Protein AF-A0A352WWE9-F1 (afdb_monomer)

Mean predicted aligned error: 3.77 Å

Nearest PDB structures (foldseek):
  3g9d-assembly2_B  TM=6.886E-01  e=5.574E-02  Azospirillum brasilense
  2woc-assembly3_C  TM=6.812E-01  e=3.570E-01  Rhodospirillum rubrum
  2woe-assembly3_C  TM=6.130E-01  e=4.103E-01  Rhodospirillum rubrum

Solvent-accessible surface area (backbone atoms only — not comparable to full-atom values): 10742 Å² total; per-residue (Å²): 136,88,77,85,70,87,81,88,81,81,84,71,97,54,62,92,92,56,79,76,92,57,64,49,63,55,54,29,53,53,50,51,49,50,43,72,74,60,32,87,88,67,65,44,28,61,57,47,42,52,47,47,68,72,72,50,83,76,61,57,72,27,50,26,45,10,47,54,30,44,75,74,67,35,54,54,42,49,5,5,41,60,96,21,84,79,34,9,57,29,56,82,35,36,58,40,18,65,54,42,12,71,78,29,65,56,37,43,86,55,22,38,52,52,28,41,28,52,16,12,26,31,11,18,86,30,52,10,18,45,40,9,23,27,48,16,20,30,54,6,33,49,70,75,49,84,55,64,69,60,31,52,58,55,12,48,71,74,37,64,77,83,39,69,60,43,48,47,52,52,52,50,51,53,34,54,78,70,68,53,57,67,71,58,50,50,50,52,48,52,61,76,43,50,90,76,56,87,116

Structure (mmCIF, N/CA/C/O backbone):
data_AF-A0A352WWE9-F1
#
_entry.id   AF-A0A352WWE9-F1
#
loop_
_atom_site.group_PDB
_atom_site.id
_atom_site.type_symbol
_atom_site.label_atom_id
_atom_site.label_alt_id
_atom_site.label_comp_id
_atom_site.label_asym_id
_atom_site.label_entity_id
_atom_site.label_seq_id
_atom_site.pdbx_PDB_ins_code
_atom_site.Cartn_x
_atom_site.Cartn_y
_atom_site.Cartn_z
_atom_site.occupancy
_atom_site.B_iso_or_equiv
_atom_site.auth_seq_id
_atom_site.auth_comp_id
_atom_site.auth_asym_id
_atom_site.auth_atom_id
_atom_site.pdbx_PDB_model_num
ATOM 1 N N . GLU A 1 1 ? 15.989 17.277 1.626 1.00 39.59 1 GLU A N 1
ATOM 2 C CA . GLU A 1 1 ? 14.825 16.589 1.030 1.00 39.59 1 GLU A CA 1
ATOM 3 C C . GLU A 1 1 ? 14.316 17.359 -0.177 1.00 39.59 1 GLU A C 1
ATOM 5 O O . GLU A 1 1 ? 14.530 18.565 -0.239 1.00 39.59 1 GLU A O 1
ATOM 10 N N . GLY A 1 2 ? 13.704 16.675 -1.147 1.00 61.41 2 GLY A N 1
ATOM 11 C CA . GLY A 1 2 ? 13.072 17.315 -2.310 1.00 61.41 2 GLY A CA 1
ATOM 12 C C . GLY A 1 2 ? 13.937 17.470 -3.568 1.00 61.41 2 GLY A C 1
ATOM 13 O O . GLY A 1 2 ? 13.495 18.106 -4.524 1.00 61.41 2 GLY A O 1
ATOM 14 N N . GLN A 1 3 ? 15.147 16.897 -3.613 1.00 69.25 3 GLN A N 1
ATOM 15 C CA . GLN A 1 3 ? 15.890 16.781 -4.875 1.00 69.25 3 GLN A CA 1
ATOM 16 C C . GLN A 1 3 ? 15.212 15.737 -5.768 1.00 69.25 3 GLN A C 1
ATOM 18 O O . GLN A 1 3 ? 14.950 14.621 -5.328 1.00 69.25 3 GLN A O 1
ATOM 23 N N . ARG A 1 4 ? 14.930 16.105 -7.022 1.00 72.75 4 ARG A N 1
ATOM 24 C CA . ARG A 1 4 ? 14.293 15.219 -8.019 1.00 72.75 4 ARG A CA 1
ATOM 25 C C . ARG A 1 4 ? 15.306 14.425 -8.844 1.00 72.75 4 ARG A C 1
ATOM 27 O O . ARG A 1 4 ? 14.920 13.602 -9.679 1.00 72.75 4 ARG A O 1
ATOM 34 N N . ASP A 1 5 ? 16.588 14.692 -8.612 1.00 82.06 5 ASP A N 1
ATOM 35 C CA . ASP A 1 5 ? 17.690 14.038 -9.294 1.00 82.06 5 ASP A CA 1
ATOM 36 C C . ASP A 1 5 ? 17.701 12.542 -8.986 1.00 82.06 5 ASP A C 1
ATOM 38 O O . ASP A 1 5 ? 17.401 12.095 -7.876 1.00 82.06 5 ASP A O 1
ATOM 42 N N . MET A 1 6 ? 18.046 11.751 -9.998 1.00 84.50 6 MET A N 1
ATOM 43 C CA . MET A 1 6 ? 18.215 10.316 -9.831 1.00 84.50 6 MET A CA 1
ATOM 44 C C . MET A 1 6 ? 19.430 10.059 -8.944 1.00 84.50 6 MET A C 1
ATOM 46 O O . MET A 1 6 ? 20.569 10.318 -9.334 1.00 84.50 6 MET A O 1
ATOM 50 N N . GLN A 1 7 ? 19.182 9.519 -7.758 1.00 85.06 7 GLN A N 1
ATOM 51 C CA . GLN A 1 7 ? 20.243 9.071 -6.872 1.00 85.06 7 GLN A CA 1
ATOM 52 C C . GLN A 1 7 ? 20.754 7.703 -7.340 1.00 85.06 7 GLN A C 1
ATOM 54 O O . GLN A 1 7 ? 19.974 6.833 -7.721 1.00 85.06 7 GLN A O 1
ATOM 59 N N . ASN A 1 8 ? 22.074 7.518 -7.321 1.00 85.19 8 ASN A N 1
ATOM 60 C CA . ASN A 1 8 ? 22.726 6.242 -7.612 1.00 85.19 8 ASN A CA 1
ATOM 61 C C . ASN A 1 8 ? 23.511 5.806 -6.372 1.00 85.19 8 ASN A C 1
ATOM 63 O O . ASN A 1 8 ? 24.709 6.068 -6.262 1.00 85.19 8 ASN A O 1
ATOM 67 N N . ILE A 1 9 ? 22.795 5.235 -5.406 1.00 83.62 9 ILE A N 1
ATOM 68 C CA . ILE A 1 9 ? 23.341 4.811 -4.115 1.00 83.62 9 ILE A CA 1
ATOM 69 C C . ILE A 1 9 ? 23.661 3.317 -4.194 1.00 83.62 9 ILE A C 1
ATOM 71 O O . ILE A 1 9 ? 22.828 2.521 -4.621 1.00 83.62 9 ILE A O 1
ATOM 75 N N . SER A 1 10 ? 24.865 2.934 -3.771 1.00 84.75 10 SER A N 1
ATOM 76 C CA . SER A 1 10 ? 25.296 1.537 -3.694 1.00 84.75 10 SER A CA 1
ATOM 77 C C . SER A 1 10 ? 25.632 1.156 -2.255 1.00 84.75 10 SER A C 1
ATOM 79 O O . SER A 1 10 ? 26.544 1.738 -1.666 1.00 84.75 10 SER A O 1
ATOM 81 N N . GLY A 1 11 ? 24.949 0.141 -1.724 1.00 83.06 11 GLY A N 1
ATOM 82 C CA . GLY A 1 11 ? 25.137 -0.334 -0.352 1.00 83.06 11 GLY A CA 1
ATOM 83 C C . GLY A 1 11 ? 24.331 0.452 0.684 1.00 83.06 11 GLY A C 1
ATOM 84 O O . GLY A 1 11 ? 23.525 1.315 0.343 1.00 83.06 11 GLY A O 1
ATOM 85 N N . PHE A 1 12 ? 24.542 0.122 1.956 1.00 82.81 12 PHE A N 1
ATOM 86 C CA . PHE A 1 12 ? 23.907 0.798 3.085 1.00 82.81 12 PHE A CA 1
ATOM 87 C C . PHE A 1 12 ? 24.839 1.860 3.663 1.00 82.81 12 PHE A C 1
ATOM 89 O O . PHE A 1 12 ? 26.055 1.679 3.703 1.00 82.81 12 PHE A O 1
ATOM 96 N N . VAL A 1 13 ? 24.253 2.962 4.131 1.00 83.69 13 VAL A N 1
ATOM 97 C CA . VAL A 1 13 ? 24.986 4.022 4.844 1.00 83.69 13 VAL A CA 1
ATOM 98 C C . VAL A 1 13 ? 25.356 3.569 6.265 1.00 83.69 13 VAL A C 1
ATOM 100 O O . VAL A 1 13 ? 26.294 4.096 6.858 1.00 83.69 13 VAL A O 1
ATOM 103 N N . THR A 1 14 ? 24.646 2.576 6.808 1.00 85.75 14 THR A N 1
ATOM 104 C CA . THR A 1 14 ? 24.907 1.987 8.123 1.00 85.75 14 THR A CA 1
ATOM 105 C C . THR A 1 14 ? 25.749 0.719 8.048 1.00 85.75 14 THR A C 1
ATOM 107 O O . THR A 1 14 ? 25.807 0.021 7.033 1.00 85.75 14 THR A O 1
ATOM 110 N N . GLU A 1 15 ? 26.407 0.406 9.164 1.00 88.12 15 GLU A N 1
ATOM 111 C CA . GLU A 1 15 ? 27.129 -0.851 9.329 1.00 88.12 15 GLU A CA 1
ATOM 112 C C . GLU A 1 15 ? 26.183 -2.059 9.264 1.00 88.12 15 GLU A C 1
ATOM 114 O O . GLU A 1 15 ? 25.003 -1.995 9.617 1.00 88.12 15 GLU A O 1
ATOM 119 N N . LYS A 1 16 ? 26.711 -3.209 8.837 1.00 87.44 16 LYS A N 1
ATOM 120 C CA . LYS A 1 16 ? 25.939 -4.452 8.765 1.00 87.44 16 LYS A CA 1
ATOM 121 C C . LYS A 1 16 ? 25.385 -4.819 10.147 1.00 87.44 16 LYS A C 1
ATOM 123 O O . LYS A 1 16 ? 26.145 -4.990 11.092 1.00 87.44 16 LYS A O 1
ATOM 128 N N . GLY A 1 17 ? 24.071 -5.023 10.227 1.00 85.62 17 GLY A N 1
ATOM 129 C CA . GLY A 1 17 ? 23.373 -5.357 11.473 1.00 85.62 17 GLY A CA 1
ATOM 130 C C . GLY A 1 17 ? 22.885 -4.140 12.263 1.00 85.62 17 GLY A C 1
ATOM 131 O O . GLY A 1 17 ? 22.171 -4.320 13.244 1.00 85.62 17 GLY A O 1
ATOM 132 N N . MET A 1 18 ? 23.210 -2.921 11.821 1.00 87.62 18 MET A N 1
ATOM 133 C CA . MET A 1 18 ? 22.670 -1.685 12.381 1.00 87.62 18 MET A CA 1
ATOM 134 C C . MET A 1 18 ? 21.469 -1.223 11.552 1.00 87.62 18 MET A C 1
ATOM 136 O O . MET A 1 18 ? 21.633 -0.677 10.457 1.00 87.62 18 MET A O 1
ATOM 140 N N . SER A 1 19 ? 20.264 -1.434 12.084 1.00 80.75 19 SER A N 1
ATOM 141 C CA . SER A 1 19 ? 19.042 -0.848 11.529 1.00 80.75 19 SER A CA 1
ATOM 142 C C . SER A 1 19 ? 18.817 0.536 12.122 1.00 80.75 19 SER A C 1
ATOM 144 O O . SER A 1 19 ? 18.928 0.718 13.336 1.00 80.75 19 SER A O 1
ATOM 146 N N . LEU A 1 20 ? 18.480 1.504 11.274 1.00 85.06 20 LEU A N 1
ATOM 147 C CA . LEU A 1 20 ? 17.929 2.767 11.753 1.00 85.06 20 LEU A CA 1
ATOM 148 C C . LEU A 1 20 ? 16.455 2.558 12.125 1.00 85.06 20 LEU A C 1
ATOM 150 O O . LEU A 1 20 ? 15.782 1.765 11.458 1.00 85.06 20 LEU A O 1
ATOM 154 N N . PRO A 1 21 ? 15.951 3.254 13.158 1.00 83.81 21 PRO A N 1
ATOM 15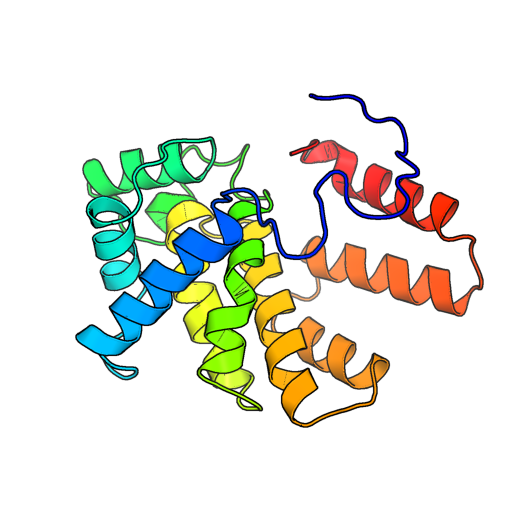5 C CA . PRO A 1 21 ? 14.518 3.331 13.405 1.00 83.81 21 PRO A CA 1
ATOM 156 C C . PRO A 1 21 ?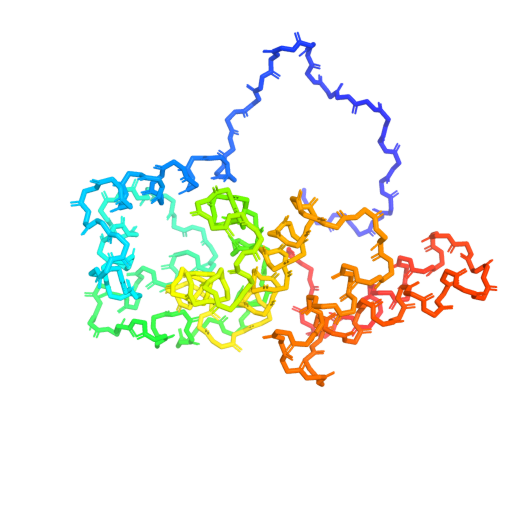 13.806 3.905 12.176 1.00 83.81 21 PRO A C 1
ATOM 158 O O . PRO A 1 21 ? 14.279 4.884 11.595 1.00 83.81 21 PRO A O 1
ATOM 161 N N . ASN A 1 22 ? 12.696 3.290 11.792 1.00 88.12 22 ASN A N 1
ATOM 162 C CA . ASN A 1 22 ? 11.809 3.734 10.722 1.00 88.12 22 ASN A CA 1
ATOM 163 C C . ASN A 1 22 ? 10.375 3.348 11.085 1.00 88.12 22 ASN A C 1
ATOM 165 O O . ASN A 1 22 ? 10.162 2.420 11.866 1.00 88.12 22 ASN A O 1
ATOM 169 N N . ASP A 1 23 ? 9.413 4.077 10.538 1.00 90.81 23 ASP A N 1
ATOM 170 C CA . ASP A 1 23 ? 8.003 3.786 10.735 1.00 90.81 23 ASP A CA 1
ATOM 171 C C . ASP A 1 23 ? 7.563 2.521 9.988 1.00 90.81 23 ASP A C 1
ATOM 173 O O . ASP A 1 23 ? 6.705 1.814 10.506 1.00 90.81 23 ASP A O 1
ATOM 177 N N . ASP A 1 24 ? 8.185 2.168 8.860 1.00 91.50 24 ASP A N 1
ATOM 178 C CA . ASP A 1 24 ? 7.827 1.004 8.039 1.00 91.50 24 ASP A CA 1
ATOM 179 C C . ASP A 1 24 ? 7.682 -0.277 8.885 1.00 91.50 24 ASP A C 1
ATOM 181 O O . ASP A 1 24 ? 6.639 -0.933 8.859 1.00 91.50 24 ASP A O 1
ATOM 185 N N . LEU A 1 25 ? 8.688 -0.608 9.708 1.00 91.69 25 LEU A N 1
ATOM 186 C CA . LEU A 1 25 ? 8.629 -1.778 10.591 1.00 91.69 25 LEU A CA 1
ATOM 187 C C . LEU A 1 25 ? 7.739 -1.546 11.822 1.00 91.69 25 LEU A C 1
ATOM 189 O O . LEU A 1 25 ? 6.994 -2.445 12.218 1.00 91.69 25 LEU A O 1
ATOM 193 N N . ASP A 1 26 ? 7.811 -0.367 12.443 1.00 93.94 26 ASP A N 1
ATOM 194 C CA . ASP A 1 26 ? 7.082 -0.077 13.684 1.00 93.94 26 ASP A CA 1
ATOM 195 C C . ASP A 1 26 ? 5.559 -0.155 13.476 1.00 93.94 26 ASP A C 1
ATOM 197 O O . ASP A 1 26 ? 4.843 -0.727 14.303 1.00 93.94 26 ASP A O 1
ATOM 201 N N . LEU A 1 27 ? 5.059 0.358 12.348 1.00 96.19 27 LEU A N 1
ATOM 202 C CA . LEU A 1 27 ? 3.642 0.305 11.985 1.00 96.19 27 LEU A CA 1
ATOM 203 C C . LEU A 1 27 ? 3.172 -1.141 11.767 1.00 96.19 27 LEU A C 1
ATOM 205 O O . LEU A 1 27 ? 2.117 -1.533 12.268 1.00 96.19 27 LEU A O 1
ATOM 209 N N . GLN A 1 28 ? 3.985 -1.972 11.112 1.00 97.06 28 GLN A N 1
ATOM 210 C CA . GLN A 1 28 ? 3.675 -3.391 10.918 1.00 97.06 28 GLN A CA 1
ATOM 211 C C . GLN A 1 28 ? 3.605 -4.171 12.237 1.00 97.06 28 GLN A C 1
ATOM 213 O O . GLN A 1 28 ? 2.782 -5.078 12.383 1.00 97.06 28 GLN A O 1
ATOM 218 N N . LEU A 1 29 ? 4.419 -3.812 13.234 1.00 96.75 29 LEU A N 1
ATOM 219 C CA . LEU A 1 29 ? 4.346 -4.427 14.562 1.00 96.75 29 LEU A CA 1
ATOM 220 C C . LEU A 1 29 ? 3.041 -4.077 15.293 1.00 96.75 29 LEU A C 1
ATOM 222 O O . LEU A 1 29 ? 2.508 -4.922 16.015 1.00 96.75 29 LEU A O 1
ATOM 226 N N . VAL A 1 30 ? 2.482 -2.881 15.076 1.00 97.81 30 VAL A N 1
ATOM 227 C CA . VAL A 1 30 ? 1.147 -2.521 15.590 1.00 97.81 30 VAL A CA 1
ATOM 228 C C . VAL A 1 30 ? 0.064 -3.397 14.952 1.00 97.81 30 VAL A C 1
ATOM 230 O O . VAL A 1 30 ? -0.855 -3.835 15.643 1.00 97.81 30 VAL A O 1
ATOM 233 N N . TRP A 1 31 ? 0.185 -3.720 13.666 1.00 98.12 31 TRP A N 1
ATOM 234 C CA . TRP A 1 31 ? -0.738 -4.617 12.957 1.00 98.12 31 TRP A CA 1
ATOM 235 C C . TRP A 1 31 ? -0.643 -6.065 13.394 1.00 98.12 31 TRP A C 1
ATOM 237 O O . TRP A 1 31 ? -1.675 -6.710 13.602 1.00 98.12 31 TRP A O 1
ATOM 247 N N . LEU A 1 32 ? 0.574 -6.555 13.627 1.00 98.06 32 LEU A N 1
ATOM 248 C CA . LEU A 1 32 ? 0.770 -7.847 14.269 1.00 98.06 32 LEU A CA 1
ATOM 249 C C . LEU A 1 32 ? 0.094 -7.866 15.645 1.00 98.06 32 LEU A C 1
ATOM 251 O O . LEU A 1 32 ? -0.678 -8.779 15.932 1.00 98.06 32 LEU A O 1
ATOM 255 N N . HIS A 1 33 ? 0.310 -6.825 16.453 1.00 98.38 33 HIS A N 1
ATOM 256 C CA . HIS A 1 33 ? -0.312 -6.709 17.768 1.00 98.38 33 HIS A CA 1
ATOM 257 C C . HIS A 1 33 ? -1.847 -6.708 17.682 1.00 98.38 33 HIS A C 1
ATOM 259 O O . HIS A 1 33 ? -2.497 -7.466 18.402 1.00 98.38 33 HIS A O 1
ATOM 265 N N . ALA A 1 34 ? -2.435 -5.934 16.766 1.00 98.19 34 ALA A N 1
ATOM 266 C CA . ALA A 1 34 ? -3.881 -5.912 16.543 1.00 98.19 34 ALA A CA 1
ATOM 267 C C . ALA A 1 34 ? -4.423 -7.298 16.162 1.00 98.19 34 ALA A C 1
ATOM 269 O O . ALA A 1 34 ? -5.447 -7.736 16.689 1.00 98.19 34 ALA A O 1
ATOM 270 N N . MET A 1 35 ? -3.726 -8.018 15.277 1.00 97.88 35 MET A N 1
ATOM 271 C CA . MET A 1 35 ? -4.106 -9.375 14.882 1.00 97.88 35 MET A CA 1
ATOM 272 C C . MET A 1 35 ? -4.046 -10.357 16.060 1.00 97.88 35 MET A C 1
ATOM 274 O O . MET A 1 35 ? -4.947 -11.182 16.207 1.00 97.88 35 MET A O 1
ATOM 278 N N . GLU A 1 36 ? -3.025 -10.265 16.916 1.00 98.06 36 GLU A N 1
ATOM 279 C CA . GLU A 1 36 ? -2.887 -11.117 18.104 1.00 98.06 36 GLU A CA 1
ATOM 280 C C . GLU A 1 36 ? -3.987 -10.874 19.146 1.00 98.06 36 GLU A C 1
ATOM 282 O O . GLU A 1 36 ? -4.437 -11.825 19.787 1.00 98.06 36 GLU A O 1
ATOM 287 N N . GLN A 1 37 ? -4.428 -9.623 19.321 1.00 98.31 37 GLN A N 1
ATOM 288 C CA . GLN A 1 37 ? -5.456 -9.273 20.306 1.00 98.31 37 GLN A CA 1
ATOM 289 C C . GLN A 1 37 ? -6.881 -9.547 19.809 1.00 98.31 37 GLN A C 1
ATOM 291 O O . GLN A 1 37 ? -7.694 -10.130 20.529 1.00 98.31 37 GLN A O 1
ATOM 296 N N . GLU A 1 38 ? -7.198 -9.142 18.579 1.00 98.00 38 GLU A N 1
ATOM 297 C CA . GLU A 1 38 ? -8.572 -9.182 18.058 1.00 98.00 38 GLU A CA 1
ATOM 298 C C . GLU A 1 38 ? -8.888 -10.484 17.317 1.00 98.00 38 GLU A C 1
ATOM 300 O O . GLU A 1 38 ? -10.039 -10.942 17.276 1.00 98.00 38 GLU A O 1
ATOM 305 N N . GLY A 1 39 ? -7.857 -11.106 16.745 1.00 97.38 39 GLY A N 1
ATOM 306 C CA . GLY A 1 39 ? -7.970 -12.272 15.888 1.00 97.38 39 GLY A CA 1
ATOM 307 C C . GLY A 1 39 ? -8.510 -11.960 14.483 1.00 97.38 39 GLY A C 1
ATOM 308 O O . GLY A 1 39 ? -9.137 -10.925 14.227 1.00 97.38 39 GLY A O 1
ATOM 309 N N . PRO A 1 40 ? -8.341 -12.904 13.542 1.00 95.06 40 PRO A N 1
ATOM 310 C CA . PRO A 1 40 ? -8.580 -12.663 12.117 1.00 95.06 40 PRO A CA 1
ATOM 311 C C . PRO A 1 40 ? -10.051 -12.428 11.752 1.00 95.06 40 PRO A C 1
ATOM 313 O O . PRO A 1 40 ? -10.333 -11.805 10.731 1.00 95.06 40 PRO A O 1
ATOM 316 N N . TYR A 1 41 ? -10.991 -12.925 12.564 1.00 94.50 41 TYR A N 1
ATOM 317 C CA . TYR A 1 41 ? -12.429 -12.878 12.270 1.00 94.50 41 TYR A CA 1
ATOM 318 C C . TYR A 1 41 ? -13.115 -11.577 12.687 1.00 94.50 41 TYR A C 1
ATOM 320 O O . TYR A 1 41 ? -14.182 -11.267 12.160 1.00 94.50 41 TYR A O 1
ATOM 328 N N . LYS A 1 42 ? -12.547 -10.846 13.653 1.00 96.12 42 LYS A N 1
ATOM 329 C CA . LYS A 1 42 ? -13.111 -9.574 14.132 1.00 96.12 42 LYS A CA 1
ATOM 330 C C . LYS A 1 42 ? -12.512 -8.363 13.432 1.00 96.12 42 LYS A C 1
ATOM 332 O O . LYS A 1 42 ? -13.134 -7.305 13.447 1.00 96.12 42 LYS A O 1
ATOM 337 N N . MET A 1 43 ? -11.327 -8.527 12.845 1.00 97.62 43 MET A N 1
ATOM 338 C CA . MET A 1 43 ? -10.564 -7.451 12.230 1.00 97.62 43 MET A CA 1
ATOM 339 C C . MET A 1 43 ? -11.408 -6.630 11.246 1.00 97.62 43 MET A C 1
ATOM 341 O O . MET A 1 43 ? -12.153 -7.173 10.428 1.00 97.62 43 MET A O 1
ATOM 345 N N . SER A 1 44 ? -11.290 -5.309 11.340 1.00 98.50 44 SER A N 1
ATOM 346 C CA . SER A 1 44 ? -11.987 -4.352 10.481 1.00 98.50 44 SER A CA 1
ATOM 347 C C . SER A 1 44 ? -11.223 -3.032 10.432 1.00 98.50 44 SER A C 1
ATOM 349 O O . SER A 1 44 ? -10.436 -2.746 11.334 1.00 98.50 44 SER A O 1
ATOM 351 N N . SER A 1 45 ? -11.507 -2.188 9.438 1.00 98.62 45 SER A N 1
ATOM 352 C CA . SER A 1 45 ? -10.914 -0.847 9.353 1.00 98.62 45 SER A CA 1
ATOM 353 C C . SER A 1 45 ? -11.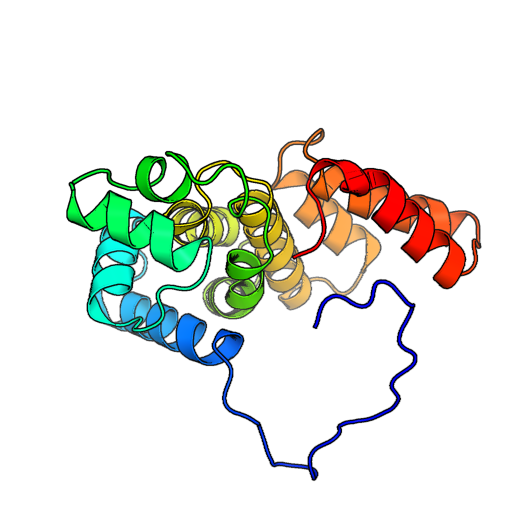188 0.000 10.595 1.00 98.62 45 SER A C 1
ATOM 355 O O . SER A 1 45 ? -10.339 0.781 10.999 1.00 98.62 45 SER A O 1
ATOM 357 N N . ASN A 1 46 ? -12.352 -0.162 11.237 1.00 98.44 46 ASN A N 1
ATOM 358 C CA . ASN A 1 46 ? -12.682 0.578 12.458 1.00 98.44 46 ASN A CA 1
ATOM 359 C C . ASN A 1 46 ? -11.759 0.189 13.615 1.00 98.44 46 ASN A C 1
ATOM 361 O O . ASN A 1 46 ? -11.228 1.068 14.284 1.00 98.44 46 ASN A O 1
ATOM 365 N N . ILE A 1 47 ? -11.522 -1.114 13.797 1.00 98.56 47 ILE A N 1
ATOM 366 C CA . ILE A 1 47 ? -10.560 -1.616 14.784 1.00 98.56 47 ILE A CA 1
ATOM 367 C C . ILE A 1 47 ? -9.167 -1.079 14.460 1.00 98.56 47 ILE A C 1
ATOM 369 O O . ILE A 1 47 ? -8.526 -0.489 15.321 1.00 98.56 47 ILE A O 1
ATOM 373 N N . LEU A 1 48 ? -8.710 -1.206 13.212 1.00 98.50 48 LEU A N 1
ATOM 374 C CA . LEU A 1 48 ? -7.396 -0.691 12.823 1.00 98.50 48 LEU A CA 1
ATOM 375 C C . LEU A 1 48 ? -7.293 0.830 13.022 1.00 98.50 48 LEU A C 1
ATOM 377 O O . LEU A 1 48 ? -6.253 1.304 13.460 1.00 98.50 48 LEU A O 1
ATOM 381 N N . GLY A 1 49 ? -8.377 1.587 12.830 1.00 98.31 49 GLY A N 1
ATOM 382 C CA . GLY A 1 49 ? -8.460 3.013 13.158 1.00 98.31 49 GLY A CA 1
ATOM 383 C C . GLY A 1 49 ? -8.337 3.320 14.657 1.00 98.31 49 GLY A C 1
ATOM 384 O O . GLY A 1 49 ? -7.692 4.302 15.034 1.00 98.31 49 GLY A O 1
ATOM 385 N N . GLU A 1 50 ? -8.892 2.478 15.531 1.00 98.19 50 GLU A N 1
ATOM 386 C CA . GLU A 1 50 ? -8.705 2.592 16.985 1.00 98.19 50 GLU A CA 1
ATOM 387 C C . GLU A 1 50 ? -7.247 2.332 17.379 1.00 98.19 50 GLU A C 1
ATOM 389 O O . GLU A 1 50 ? -6.653 3.124 18.121 1.00 98.19 50 GLU A O 1
ATOM 394 N N . TYR A 1 51 ? -6.636 1.277 16.829 1.00 98.25 51 TYR A N 1
ATOM 395 C CA . TYR A 1 51 ? -5.209 1.004 17.013 1.00 98.25 51 TYR A CA 1
ATOM 396 C C . TYR A 1 51 ? -4.352 2.147 16.455 1.00 98.25 51 TYR A C 1
ATOM 398 O O . TYR A 1 51 ? -3.382 2.557 17.096 1.00 98.25 51 TYR A O 1
ATOM 406 N N . TRP A 1 52 ? -4.758 2.740 15.331 1.00 97.56 52 TRP A N 1
ATOM 407 C CA . TRP A 1 52 ? -4.064 3.860 14.704 1.00 97.56 52 TRP A CA 1
ATOM 408 C C . TRP A 1 52 ? -4.001 5.099 15.600 1.00 97.56 52 TRP A C 1
ATOM 410 O O . TRP A 1 52 ? -2.964 5.755 15.703 1.00 97.56 52 TRP A O 1
ATOM 420 N N . ILE A 1 53 ? -5.087 5.426 16.306 1.00 97.25 53 ILE A N 1
ATOM 421 C CA . ILE A 1 53 ? -5.074 6.532 17.277 1.00 97.25 53 ILE A CA 1
ATOM 422 C C . ILE A 1 53 ? -4.305 6.163 18.553 1.00 97.25 53 ILE A C 1
ATOM 424 O O . ILE A 1 53 ? -3.712 7.045 19.177 1.00 97.25 53 ILE A O 1
ATOM 428 N N . SER A 1 54 ? -4.332 4.891 18.949 1.00 96.94 54 SER A N 1
ATOM 429 C CA . SER A 1 54 ? -3.864 4.453 20.269 1.00 96.94 54 SER A CA 1
ATOM 430 C C . SER A 1 54 ? -2.366 4.156 20.314 1.00 96.94 54 SER A C 1
ATOM 432 O O . SER A 1 54 ? -1.718 4.455 21.316 1.00 96.94 54 SER A O 1
ATOM 434 N N . TYR A 1 55 ? -1.815 3.582 19.243 1.00 96.69 55 TYR A N 1
ATOM 435 C CA . TYR A 1 55 ? -0.461 3.020 19.239 1.00 96.69 55 TYR A CA 1
ATOM 436 C C . TYR A 1 55 ? 0.520 3.745 18.338 1.00 96.69 55 TYR A C 1
ATOM 438 O O . TYR A 1 55 ? 1.715 3.651 18.585 1.00 96.69 55 TYR A O 1
ATOM 446 N N . ILE A 1 56 ? 0.051 4.464 17.320 1.00 95.00 56 ILE A N 1
ATOM 447 C CA . ILE A 1 56 ? 0.929 5.170 16.386 1.00 95.00 56 ILE A CA 1
ATOM 448 C C . ILE A 1 56 ? 1.109 6.590 16.917 1.00 95.00 56 ILE A C 1
ATOM 450 O O . ILE A 1 56 ? 0.114 7.296 17.054 1.00 95.00 56 ILE A O 1
ATOM 454 N N . PRO A 1 57 ? 2.325 7.068 17.234 1.00 91.94 57 PRO A N 1
ATOM 455 C CA . PRO A 1 57 ? 2.524 8.457 17.663 1.00 91.94 57 PRO A CA 1
ATOM 456 C C . PRO A 1 57 ? 2.587 9.497 16.523 1.00 91.94 57 PRO A C 1
ATOM 458 O O . PRO A 1 57 ? 1.981 10.559 16.686 1.00 91.94 57 PRO A O 1
ATOM 461 N N . PRO A 1 58 ? 3.255 9.248 15.371 1.00 89.50 58 PRO A N 1
ATOM 462 C CA . PRO A 1 58 ? 3.433 10.247 14.314 1.00 89.50 58 PRO A CA 1
ATOM 463 C C . PRO A 1 58 ? 2.143 10.878 13.776 1.00 89.50 58 PRO A C 1
ATOM 465 O O . PRO A 1 58 ? 1.100 10.236 13.677 1.00 89.50 58 PRO A O 1
ATOM 468 N N . HIS A 1 59 ? 2.235 12.151 13.394 1.00 93.56 59 HIS A N 1
ATOM 469 C CA . HIS A 1 59 ? 1.158 12.942 12.783 1.00 93.56 59 HIS A CA 1
ATOM 470 C C . HIS A 1 59 ? 1.607 13.546 11.444 1.00 93.56 59 HIS A C 1
ATOM 472 O O . HIS A 1 59 ? 1.260 14.679 11.112 1.00 93.56 59 HIS A O 1
ATOM 478 N N . TRP A 1 60 ? 2.449 12.827 10.708 1.00 92.31 60 TRP A N 1
ATOM 479 C CA . TRP A 1 60 ? 2.969 13.285 9.425 1.00 92.31 60 TRP A CA 1
ATOM 480 C C . TRP A 1 60 ? 1.893 13.169 8.349 1.00 92.31 60 TRP A C 1
ATOM 482 O O . TRP A 1 60 ? 1.143 12.202 8.357 1.00 92.31 60 TRP A O 1
ATOM 492 N N . ASN A 1 61 ? 1.816 14.163 7.463 1.00 94.81 61 ASN A N 1
ATOM 493 C CA . ASN A 1 61 ? 1.131 14.073 6.171 1.00 94.81 61 ASN A CA 1
ATOM 494 C C . ASN A 1 61 ? -0.233 13.344 6.225 1.00 94.81 61 ASN A C 1
ATOM 496 O O . ASN A 1 61 ? -1.137 13.798 6.936 1.00 94.81 61 ASN A O 1
ATOM 500 N N . GLU A 1 62 ? -0.377 12.233 5.498 1.00 95.00 62 GLU A N 1
ATOM 501 C CA . GLU A 1 62 ? -1.575 11.388 5.461 1.00 95.00 62 GLU A CA 1
ATOM 502 C C . GLU A 1 62 ? -1.976 10.842 6.839 1.00 95.00 62 GLU A C 1
ATOM 504 O O . GLU A 1 62 ? -3.148 10.934 7.213 1.00 95.00 62 GLU A O 1
A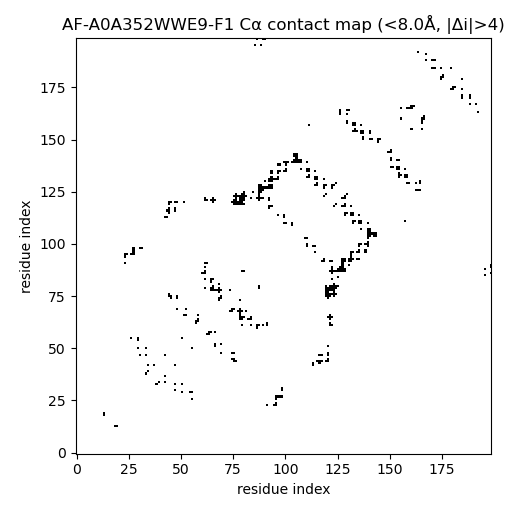TOM 509 N N . TYR A 1 63 ? -1.019 10.381 7.653 1.00 95.56 63 TYR A N 1
ATOM 510 C CA . TYR A 1 63 ? -1.284 9.861 9.001 1.00 95.56 63 TYR A CA 1
ATOM 511 C C . TYR A 1 63 ? -1.916 10.928 9.897 1.00 95.56 63 TYR A C 1
ATOM 513 O O . TYR A 1 63 ? -2.832 10.656 10.680 1.00 95.56 63 TYR A O 1
ATOM 521 N N . GLY A 1 64 ? -1.400 12.157 9.804 1.00 97.06 64 GLY A N 1
ATOM 522 C CA . GLY A 1 64 ? -1.846 13.305 10.584 1.00 97.06 64 GLY A CA 1
ATOM 523 C C . GLY A 1 64 ? -3.278 13.710 10.254 1.00 97.06 64 GLY A C 1
ATOM 524 O O . GLY A 1 64 ? -4.082 13.886 11.175 1.00 97.06 64 GLY A O 1
ATOM 525 N N . ILE A 1 65 ? -3.594 13.811 8.959 1.00 97.75 65 ILE A N 1
ATOM 526 C CA . ILE A 1 65 ? -4.940 14.140 8.467 1.00 97.75 65 ILE A CA 1
ATOM 527 C C . ILE A 1 65 ? -5.917 13.021 8.837 1.00 97.75 65 ILE A C 1
ATOM 529 O O . ILE A 1 65 ? -6.935 13.293 9.477 1.00 97.75 65 ILE A O 1
ATOM 533 N N . GLY A 1 66 ? -5.551 11.762 8.569 1.00 97.94 66 GLY A N 1
ATOM 534 C CA . GLY A 1 66 ? -6.342 10.589 8.943 1.00 97.94 66 GLY A CA 1
ATOM 535 C C . GLY A 1 66 ? -6.707 10.574 10.425 1.00 97.94 66 GLY A C 1
ATOM 536 O O . GLY A 1 66 ? -7.871 10.431 10.800 1.00 97.94 66 GLY A O 1
ATOM 537 N N . LYS A 1 67 ? -5.732 10.839 11.299 1.00 97.88 67 LYS A N 1
ATOM 538 C CA . LYS A 1 67 ? -5.961 10.935 12.747 1.00 97.88 67 LYS A CA 1
ATOM 539 C C . LYS A 1 67 ? -6.836 12.107 13.159 1.00 97.88 67 LYS A C 1
ATOM 541 O O . LYS A 1 67 ? -7.616 11.961 14.099 1.00 97.88 67 LYS A O 1
ATOM 546 N N . ALA A 1 68 ? -6.677 13.272 12.535 1.00 97.94 68 ALA A N 1
ATOM 547 C CA . ALA A 1 68 ? -7.534 14.418 12.823 1.00 97.94 68 ALA A CA 1
ATOM 548 C C . ALA A 1 68 ? -8.996 14.079 12.502 1.00 97.94 68 ALA A C 1
ATOM 550 O O . ALA A 1 68 ? -9.870 14.309 13.339 1.00 97.94 68 ALA A O 1
ATOM 551 N N . ASN A 1 69 ? -9.227 13.426 11.362 1.00 98.50 69 ASN A N 1
ATOM 552 C CA . ASN A 1 69 ? -10.542 12.971 10.928 1.00 98.50 69 ASN A CA 1
ATOM 553 C C . ASN A 1 69 ? -11.138 11.916 11.874 1.00 98.50 69 ASN A C 1
ATOM 555 O O . ASN A 1 69 ? -12.276 12.070 12.323 1.00 98.50 69 ASN A O 1
ATOM 559 N N . LEU A 1 70 ? -10.357 10.905 12.274 1.00 98.44 70 LEU A N 1
ATOM 560 C CA . LEU A 1 70 ? -10.809 9.910 13.254 1.00 98.44 70 LEU A CA 1
ATOM 561 C C . LEU A 1 70 ? -11.211 10.561 14.590 1.00 98.44 70 LEU A C 1
ATOM 563 O O . LEU A 1 70 ? -12.246 10.220 15.161 1.00 98.44 70 LEU A O 1
ATOM 567 N N . LYS A 1 71 ? -10.437 11.544 15.077 1.00 97.31 71 LYS A N 1
ATOM 568 C CA . LYS A 1 71 ? -10.711 12.249 16.345 1.00 97.31 71 LYS A CA 1
ATOM 569 C C . LYS A 1 71 ? -11.996 13.078 16.324 1.00 97.31 71 LYS A C 1
ATOM 571 O O . LYS A 1 71 ? -12.572 13.303 17.386 1.00 97.31 71 LYS A O 1
ATOM 576 N N . ILE A 1 72 ? -12.446 13.524 15.151 1.00 97.62 72 ILE A N 1
ATOM 577 C CA . ILE A 1 72 ? -13.730 14.224 14.987 1.00 97.62 72 ILE A CA 1
ATOM 578 C C . ILE A 1 72 ? -14.880 13.280 14.598 1.00 97.62 72 ILE A C 1
ATOM 580 O O . ILE A 1 72 ? -15.991 13.743 14.348 1.00 97.62 72 ILE A O 1
ATOM 584 N N . GLY A 1 73 ? -14.639 11.964 14.583 1.00 97.56 73 GLY A N 1
ATOM 585 C CA . GLY A 1 73 ? -15.659 10.936 14.364 1.00 97.56 73 GLY A CA 1
ATOM 586 C C . GLY A 1 73 ? -15.869 10.525 12.906 1.00 97.56 73 GLY A C 1
ATOM 587 O O . GLY A 1 73 ? -16.822 9.802 12.616 1.00 97.56 73 GLY A O 1
ATOM 588 N N . LEU A 1 74 ? -15.002 10.948 11.983 1.00 98.50 74 LEU A N 1
ATOM 589 C CA . LEU A 1 74 ? -15.000 10.430 10.616 1.00 98.50 74 LEU A CA 1
ATOM 590 C C . LEU A 1 74 ? -14.280 9.082 10.612 1.00 98.50 74 LEU A C 1
ATOM 592 O O . LEU A 1 74 ? -13.058 9.026 10.709 1.00 98.50 74 LEU A O 1
ATOM 596 N N . LEU A 1 75 ? -15.048 7.996 10.539 1.00 98.50 75 LEU A N 1
ATOM 597 C CA . LEU A 1 75 ? -14.515 6.633 10.530 1.00 98.50 75 LEU A CA 1
ATOM 598 C C . LEU A 1 75 ? -13.960 6.250 9.146 1.00 98.50 75 LEU A C 1
ATOM 600 O O . LEU A 1 75 ? -14.366 6.843 8.140 1.00 98.50 75 LEU A O 1
ATOM 604 N N . PRO A 1 76 ? -13.076 5.242 9.054 1.00 98.62 76 PRO A N 1
ATOM 605 C CA . PRO A 1 76 ? -12.610 4.733 7.771 1.00 98.62 76 PRO A CA 1
ATOM 606 C C . PRO A 1 76 ? -13.780 4.267 6.884 1.00 98.62 76 PRO A C 1
ATOM 608 O O . PRO A 1 76 ? -14.766 3.726 7.392 1.00 98.62 76 PRO A O 1
ATOM 611 N N . PRO A 1 77 ? -13.704 4.460 5.557 1.00 98.44 77 PRO A N 1
ATOM 612 C CA . PRO A 1 77 ? -12.581 5.038 4.811 1.00 98.44 77 PRO A CA 1
ATOM 613 C C . PRO A 1 77 ? -12.587 6.577 4.763 1.00 98.44 77 PRO A C 1
ATOM 615 O O . PRO A 1 77 ? -11.678 7.177 4.199 1.00 98.44 77 PRO A O 1
ATOM 618 N N . LEU A 1 78 ? -13.592 7.245 5.346 1.00 98.69 78 LEU A N 1
ATOM 619 C CA . LEU A 1 78 ? -13.692 8.710 5.310 1.00 98.69 78 LEU A CA 1
ATOM 620 C C . LEU A 1 78 ? -12.536 9.389 6.045 1.00 98.69 78 LEU A C 1
ATOM 622 O O . LEU A 1 78 ? -12.133 10.481 5.647 1.00 98.69 78 LEU A O 1
ATOM 626 N N . SER A 1 79 ? -11.988 8.737 7.074 1.00 98.69 79 SER A N 1
ATOM 627 C CA . SER A 1 79 ? -10.809 9.222 7.789 1.00 98.69 79 SER A CA 1
ATOM 628 C C . SER A 1 79 ? -9.633 9.487 6.856 1.00 98.69 79 SER A C 1
ATOM 630 O O . SER A 1 79 ? -9.043 10.559 6.932 1.00 98.69 79 SER A O 1
ATOM 632 N N . GLY A 1 80 ? -9.322 8.559 5.953 1.00 98.31 80 GLY A N 1
ATOM 633 C CA . GLY A 1 80 ? -8.218 8.706 5.009 1.00 98.31 80 GLY A CA 1
ATOM 634 C C . GLY A 1 80 ? -8.575 9.478 3.737 1.00 98.31 80 GLY A C 1
ATOM 635 O O . GLY A 1 80 ? -7.677 9.811 2.969 1.00 98.31 80 GLY A O 1
ATOM 636 N N . GLU A 1 81 ? -9.859 9.767 3.506 1.00 98.25 81 GLU A N 1
ATOM 637 C CA . GLU A 1 81 ? -10.352 10.407 2.280 1.00 98.25 81 GLU A CA 1
ATOM 638 C C . GLU A 1 81 ? -10.524 11.925 2.424 1.00 98.25 81 GLU A C 1
ATOM 640 O O . GLU A 1 81 ? -10.099 12.687 1.556 1.00 98.25 81 GLU A O 1
ATOM 645 N N . ILE A 1 82 ? -11.164 12.375 3.507 1.00 98.19 82 ILE A N 1
ATOM 646 C CA . ILE A 1 82 ? -11.579 13.775 3.662 1.00 98.19 82 ILE A CA 1
ATOM 647 C C . ILE A 1 82 ? -10.361 14.671 3.906 1.00 98.19 82 ILE A C 1
ATOM 649 O O . ILE A 1 82 ? -9.540 14.399 4.778 1.00 98.19 82 ILE A O 1
ATOM 653 N N . ASP A 1 83 ? -10.259 15.753 3.128 1.00 97.50 83 ASP A N 1
ATOM 654 C CA . ASP A 1 83 ? -9.181 16.751 3.187 1.00 97.50 83 ASP A CA 1
ATOM 655 C C . ASP A 1 83 ? -7.760 16.171 3.028 1.00 97.50 83 ASP A C 1
ATOM 657 O O . ASP A 1 83 ? -6.770 16.812 3.387 1.00 97.50 83 ASP A O 1
ATOM 661 N N . ASN A 1 84 ? -7.643 14.973 2.440 1.00 97.00 84 ASN A N 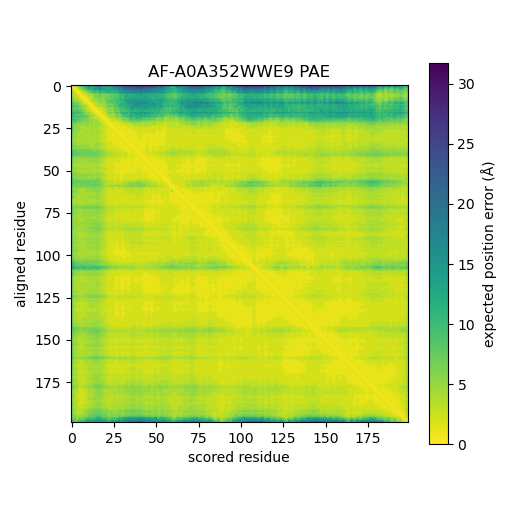1
ATOM 662 C CA . ASN A 1 84 ? -6.381 14.251 2.281 1.00 97.00 84 ASN A CA 1
ATOM 663 C C . ASN A 1 84 ? -5.938 14.079 0.816 1.00 97.00 84 ASN A C 1
ATOM 665 O O . ASN A 1 84 ? -5.056 13.278 0.516 1.00 97.00 84 ASN A O 1
ATOM 669 N N . ASP A 1 85 ? -6.507 14.841 -0.121 1.00 94.69 85 ASP A N 1
ATOM 670 C CA . ASP A 1 85 ? -6.230 14.708 -1.564 1.00 94.69 85 ASP A CA 1
ATOM 671 C C . ASP A 1 85 ? -4.746 14.833 -1.929 1.00 94.69 85 ASP A C 1
ATOM 673 O O . ASP A 1 85 ? -4.297 14.286 -2.934 1.00 94.69 85 ASP A O 1
ATOM 677 N N . LYS A 1 86 ? -3.967 15.544 -1.108 1.00 93.69 86 LYS A N 1
ATOM 678 C CA . LYS A 1 86 ? -2.531 15.709 -1.326 1.00 93.69 86 LYS A CA 1
ATOM 679 C C . LYS A 1 86 ? -1.723 14.459 -0.970 1.00 93.69 86 LYS A C 1
ATOM 681 O O . LYS A 1 86 ? -0.725 14.208 -1.634 1.00 93.69 86 LYS A O 1
ATOM 686 N N . TRP A 1 87 ? -2.106 13.725 0.075 1.00 95.75 87 TRP A N 1
ATOM 687 C CA . TRP A 1 87 ? -1.257 12.682 0.662 1.00 95.75 87 TRP A CA 1
ATOM 688 C C . TRP A 1 87 ? -1.862 11.283 0.599 1.00 95.75 87 TRP A C 1
ATOM 690 O O . TRP A 1 87 ? -1.120 10.319 0.658 1.00 95.75 87 TRP A O 1
ATOM 700 N N . LYS A 1 88 ? -3.166 11.123 0.347 1.00 96.12 88 LYS A N 1
ATOM 701 C CA . LYS A 1 88 ? -3.811 9.801 0.209 1.00 96.12 88 LYS A CA 1
ATOM 702 C C . LYS A 1 88 ? -3.260 8.928 -0.936 1.00 96.12 88 LYS A C 1
ATOM 704 O O . LYS A 1 88 ? -3.596 7.754 -1.075 1.00 96.12 88 LYS A O 1
ATOM 709 N N . HIS A 1 89 ? -2.426 9.504 -1.796 1.00 96.12 89 HIS A N 1
ATOM 710 C CA . HIS A 1 89 ? -1.727 8.815 -2.878 1.00 96.12 89 HIS A CA 1
ATOM 711 C C . HIS A 1 89 ? -0.282 8.423 -2.515 1.00 96.12 89 HIS A C 1
ATOM 713 O O . HIS A 1 89 ? 0.403 7.872 -3.375 1.00 96.12 89 HIS A O 1
ATOM 719 N N . SER A 1 90 ? 0.188 8.747 -1.303 1.00 94.94 90 SER A N 1
ATOM 720 C CA . SER A 1 90 ? 1.569 8.553 -0.851 1.00 94.94 90 SER A CA 1
ATOM 721 C C . SER A 1 90 ? 1.882 7.105 -0.491 1.00 94.94 90 SER A C 1
ATOM 723 O O . SER A 1 90 ? 1.064 6.195 -0.656 1.00 94.94 90 SER A O 1
ATOM 725 N N . ASN A 1 91 ? 3.130 6.880 -0.081 1.00 94.44 91 ASN A N 1
ATOM 726 C CA . ASN A 1 91 ? 3.663 5.555 0.168 1.00 94.44 91 ASN A CA 1
ATOM 727 C C . ASN A 1 91 ? 3.340 4.979 1.552 1.00 94.44 91 ASN A C 1
ATOM 729 O O . ASN A 1 91 ? 3.596 3.795 1.761 1.00 94.44 91 ASN A O 1
ATOM 733 N N . GLY A 1 92 ? 2.778 5.768 2.470 1.00 94.94 92 GLY A N 1
ATOM 734 C CA . GLY A 1 92 ? 2.642 5.371 3.871 1.00 94.94 92 GLY A CA 1
ATOM 735 C C . GLY A 1 92 ? 1.866 4.067 4.084 1.00 94.94 92 GLY A C 1
ATOM 736 O O . GLY A 1 92 ? 2.135 3.347 5.040 1.00 94.94 92 GLY A O 1
ATOM 737 N N . ALA A 1 93 ? 0.941 3.728 3.179 1.00 96.69 93 ALA A N 1
ATOM 738 C CA . ALA A 1 93 ? 0.161 2.490 3.228 1.00 96.69 93 ALA A CA 1
ATOM 739 C C . ALA A 1 93 ? 0.975 1.243 2.833 1.00 96.69 93 ALA A C 1
ATOM 741 O O . ALA A 1 93 ? 1.105 0.287 3.591 1.00 96.69 93 ALA A O 1
ATOM 742 N N . TRP A 1 94 ? 1.576 1.247 1.640 1.00 96.00 94 TRP A N 1
ATOM 743 C CA . TRP A 1 94 ? 2.198 0.045 1.068 1.00 96.00 94 TRP A CA 1
ATOM 744 C C . TRP A 1 94 ? 3.547 -0.329 1.680 1.00 96.00 94 TRP A C 1
ATOM 746 O O . TRP A 1 94 ? 3.980 -1.454 1.481 1.00 96.00 94 TRP A O 1
ATOM 756 N N . ILE A 1 95 ? 4.168 0.540 2.483 1.00 96.19 95 ILE A N 1
ATOM 757 C CA . ILE A 1 95 ? 5.306 0.152 3.341 1.00 96.19 95 ILE A CA 1
ATOM 758 C C . ILE A 1 95 ? 4.896 -0.782 4.497 1.00 96.19 95 ILE A C 1
ATOM 760 O O . ILE A 1 95 ? 5.743 -1.218 5.274 1.00 96.19 95 ILE A O 1
ATOM 764 N N . ARG A 1 96 ? 3.591 -1.052 4.654 1.00 96.88 96 ARG A N 1
ATOM 765 C CA . ARG A 1 96 ? 3.023 -1.919 5.694 1.00 96.88 96 ARG A CA 1
ATOM 766 C C . ARG A 1 96 ? 2.536 -3.267 5.155 1.00 96.88 96 ARG A C 1
ATOM 768 O O . ARG A 1 96 ? 1.923 -4.025 5.902 1.00 96.88 96 ARG A O 1
ATOM 775 N N . SER A 1 97 ? 2.755 -3.580 3.876 1.00 97.94 97 SER A N 1
ATOM 776 C CA . SER A 1 97 ? 2.110 -4.719 3.209 1.00 97.94 97 SER A CA 1
ATOM 777 C C . SER A 1 97 ? 2.568 -6.093 3.700 1.00 97.94 97 SER A C 1
ATOM 779 O O . SER A 1 97 ? 1.757 -7.030 3.741 1.00 97.94 97 SER A O 1
ATOM 781 N N . GLU A 1 98 ? 3.834 -6.224 4.104 1.00 97.62 98 GLU A N 1
ATOM 782 C CA . GLU A 1 98 ? 4.465 -7.523 4.339 1.00 97.62 98 GLU A CA 1
ATOM 783 C C . GLU A 1 98 ? 3.797 -8.293 5.475 1.00 97.62 98 GLU A C 1
ATOM 785 O O . GLU A 1 98 ? 3.654 -9.520 5.392 1.00 97.62 98 GLU A O 1
ATOM 790 N N . ILE A 1 99 ? 3.343 -7.599 6.525 1.00 97.94 99 ILE A N 1
ATOM 791 C CA . ILE A 1 99 ? 2.662 -8.243 7.650 1.00 97.94 99 ILE A CA 1
ATOM 792 C C . ILE A 1 99 ? 1.378 -8.943 7.201 1.00 97.94 99 ILE A C 1
ATOM 794 O O . ILE A 1 99 ? 1.128 -10.088 7.590 1.00 97.94 99 ILE A O 1
ATOM 798 N N . TRP A 1 100 ? 0.596 -8.323 6.315 1.00 98.31 100 TRP A N 1
ATOM 799 C CA . TRP A 1 100 ? -0.644 -8.908 5.809 1.00 98.31 100 TRP A CA 1
ATOM 800 C C . TRP A 1 100 ? -0.366 -10.136 4.943 1.00 98.31 100 TRP A C 1
ATOM 802 O O . TRP A 1 100 ? -1.034 -11.167 5.097 1.00 98.31 100 TRP A O 1
ATOM 812 N N . ALA A 1 101 ? 0.653 -10.064 4.085 1.00 98.00 101 ALA A N 1
ATOM 813 C CA . ALA A 1 101 ? 1.094 -11.193 3.275 1.00 98.00 101 ALA A CA 1
ATOM 814 C C . ALA A 1 101 ? 1.587 -12.367 4.138 1.00 98.00 101 ALA A C 1
ATOM 816 O O . ALA A 1 101 ? 1.216 -13.517 3.884 1.00 98.00 101 ALA A O 1
ATOM 817 N N . CYS A 1 102 ? 2.359 -12.088 5.194 1.00 97.75 102 CYS A N 1
ATOM 818 C CA . CYS A 1 102 ? 2.876 -13.097 6.123 1.00 97.75 102 CYS A CA 1
ATOM 819 C C . CYS A 1 102 ? 1.776 -13.784 6.941 1.00 97.75 102 CYS A C 1
ATOM 821 O O . CYS A 1 102 ? 1.890 -14.971 7.247 1.00 97.75 102 CYS A O 1
ATOM 823 N N . LEU A 1 103 ? 0.706 -13.063 7.284 1.00 96.75 103 LEU A N 1
ATOM 824 C CA . LEU A 1 103 ? -0.440 -13.611 8.017 1.00 96.75 103 LEU A CA 1
ATOM 825 C C . LEU A 1 103 ? -1.376 -14.446 7.126 1.00 96.75 103 LEU A C 1
ATOM 827 O O . LEU A 1 103 ? -2.183 -15.222 7.639 1.00 96.75 103 LEU A O 1
ATOM 831 N N . THR A 1 104 ? -1.280 -14.312 5.799 1.00 96.25 104 THR A N 1
ATOM 832 C CA . THR A 1 104 ? -2.178 -14.971 4.833 1.00 96.25 104 THR A CA 1
ATOM 833 C C . THR A 1 104 ? -1.443 -15.594 3.633 1.00 96.25 104 THR A C 1
ATOM 835 O O . THR A 1 104 ? -1.857 -15.407 2.487 1.00 96.25 104 THR A O 1
ATOM 838 N N . PRO A 1 105 ? -0.367 -16.376 3.834 1.00 96.44 105 PRO A N 1
ATOM 839 C CA . PRO A 1 105 ? 0.510 -16.810 2.747 1.00 96.44 105 PRO A CA 1
ATOM 840 C C . PRO A 1 105 ? -0.241 -17.675 1.724 1.00 96.44 105 PRO A C 1
ATOM 842 O O . PRO A 1 105 ? -0.802 -18.717 2.063 1.00 96.44 105 PRO A O 1
ATOM 845 N N . GLY A 1 106 ? -0.245 -17.252 0.457 1.00 94.06 106 GLY A N 1
ATOM 846 C CA . GLY A 1 106 ? -0.953 -17.932 -0.633 1.00 94.06 106 GLY A CA 1
ATOM 847 C C . GLY A 1 106 ? -2.471 -17.701 -0.694 1.00 94.06 106 GLY A C 1
ATOM 848 O O . GLY A 1 106 ? -3.112 -18.221 -1.606 1.00 94.06 106 GLY A O 1
ATOM 849 N N . PHE A 1 107 ? -3.057 -16.914 0.214 1.00 94.56 107 PHE A N 1
ATOM 850 C CA . PHE A 1 107 ? -4.492 -16.610 0.250 1.00 94.56 107 PHE A CA 1
ATOM 851 C C . PHE A 1 107 ? -4.783 -15.166 -0.182 1.00 94.56 107 PHE A C 1
ATOM 853 O O . PHE A 1 107 ? -5.224 -14.331 0.609 1.00 94.56 107 PHE A O 1
ATOM 860 N N . VAL A 1 108 ? -4.575 -14.879 -1.469 1.00 85.06 108 VAL A N 1
ATOM 861 C CA . VAL A 1 108 ? -4.663 -13.516 -2.028 1.00 85.06 108 VAL A CA 1
ATOM 862 C C . VAL A 1 108 ? -6.050 -12.870 -1.838 1.00 85.06 108 VAL A C 1
ATOM 864 O O . VAL A 1 108 ? -6.156 -11.684 -1.534 1.00 85.06 108 VAL A O 1
ATOM 867 N N . ASP A 1 109 ? -7.135 -13.645 -1.914 1.00 88.50 109 ASP A N 1
ATOM 868 C CA . ASP A 1 109 ? -8.491 -13.115 -1.679 1.00 88.50 109 ASP A CA 1
ATOM 869 C C . ASP A 1 109 ? -8.713 -12.641 -0.230 1.00 88.50 109 ASP A C 1
ATOM 871 O O . ASP A 1 109 ? -9.624 -11.851 0.047 1.00 88.50 109 ASP A O 1
ATOM 875 N N . ILE A 1 110 ? -7.901 -13.139 0.709 1.00 95.50 110 ILE A N 1
ATOM 876 C CA . ILE A 1 110 ? -7.914 -12.722 2.112 1.00 95.50 110 ILE A CA 1
ATOM 877 C C . ILE A 1 110 ? -6.991 -11.516 2.296 1.00 95.50 110 ILE A C 1
ATOM 879 O O . ILE A 1 110 ? -7.429 -10.524 2.878 1.00 95.50 110 ILE A O 1
ATOM 883 N N . VAL A 1 111 ? -5.764 -11.552 1.755 1.00 97.81 111 VAL A N 1
ATOM 884 C CA . VAL A 1 111 ? -4.787 -10.465 1.947 1.00 97.81 111 VAL A CA 1
ATOM 885 C C . VAL A 1 111 ? -5.312 -9.120 1.451 1.00 97.81 111 VAL A C 1
ATOM 887 O O . VAL A 1 111 ? -5.185 -8.120 2.152 1.00 97.81 111 VAL A O 1
ATOM 890 N N . LYS A 1 112 ? -6.015 -9.103 0.308 1.00 97.12 112 LYS A N 1
ATOM 891 C CA . LYS A 1 112 ? -6.641 -7.891 -0.238 1.00 97.12 112 LYS A CA 1
ATOM 892 C C . LYS A 1 112 ? -7.578 -7.215 0.764 1.00 97.12 112 LYS A C 1
ATOM 894 O O . LYS A 1 112 ? -7.672 -5.991 0.787 1.00 97.12 112 LYS A O 1
ATOM 899 N N . LYS A 1 113 ? -8.303 -7.997 1.571 1.00 97.56 113 LYS A N 1
ATOM 900 C CA . LYS A 1 113 ? -9.242 -7.453 2.558 1.00 97.56 113 LYS A CA 1
ATOM 901 C C . LYS A 1 113 ? -8.496 -6.780 3.699 1.00 97.56 113 LYS A C 1
ATOM 903 O O . LYS A 1 113 ? -8.879 -5.677 4.059 1.00 97.56 113 LYS A O 1
ATOM 908 N N . TYR A 1 114 ? -7.449 -7.412 4.227 1.00 98.50 114 TYR A N 1
ATOM 909 C CA . TYR A 1 114 ? -6.653 -6.824 5.305 1.00 98.50 114 TYR A CA 1
ATOM 910 C C . TYR A 1 114 ? -5.891 -5.582 4.845 1.00 98.50 114 TYR A C 1
ATOM 912 O O . TYR A 1 114 ? -6.004 -4.554 5.500 1.00 98.50 114 TYR A O 1
ATOM 920 N N . ALA A 1 115 ? -5.261 -5.640 3.670 1.00 98.50 115 ALA A N 1
ATOM 921 C CA . ALA A 1 115 ? -4.594 -4.487 3.072 1.00 98.50 115 ALA A CA 1
ATOM 922 C C . ALA A 1 115 ? -5.560 -3.310 2.849 1.00 98.50 115 ALA A C 1
ATOM 924 O O . ALA A 1 115 ? -5.244 -2.167 3.140 1.00 98.50 115 ALA A O 1
ATOM 925 N N . TYR A 1 116 ? -6.789 -3.567 2.381 1.00 98.62 116 TYR A N 1
ATOM 926 C CA . TYR A 1 116 ? -7.792 -2.502 2.291 1.00 98.62 116 TYR A CA 1
ATOM 927 C C . TYR A 1 116 ? -8.213 -1.980 3.672 1.00 98.62 116 TYR A C 1
ATOM 929 O O . TYR A 1 116 ? -8.385 -0.774 3.841 1.00 98.62 116 TYR A O 1
ATOM 937 N N . MET A 1 117 ? -8.419 -2.880 4.642 1.00 98.62 117 MET A N 1
ATOM 938 C CA . MET A 1 117 ? -8.848 -2.500 5.987 1.00 98.62 117 MET A CA 1
ATOM 939 C C . MET A 1 117 ? -7.847 -1.563 6.658 1.00 98.62 117 MET A C 1
ATOM 941 O O . MET A 1 117 ? -8.280 -0.623 7.319 1.00 98.62 117 MET A O 1
ATOM 945 N N . ASP A 1 118 ? -6.558 -1.840 6.476 1.00 98.44 118 ASP A N 1
ATOM 946 C CA . ASP A 1 118 ? -5.434 -1.012 6.903 1.00 98.44 118 ASP A CA 1
ATOM 947 C C . ASP A 1 118 ? -5.401 0.302 6.117 1.00 98.44 118 ASP A C 1
ATOM 949 O O . ASP A 1 118 ? -5.720 1.363 6.659 1.00 98.44 118 ASP A O 1
ATOM 953 N N . ALA A 1 119 ? -5.107 0.231 4.819 1.00 98.56 119 ALA A N 1
ATOM 954 C CA . ALA A 1 119 ? -4.800 1.403 4.015 1.00 98.56 119 ALA A CA 1
ATOM 955 C C . ALA A 1 119 ? -5.891 2.474 4.029 1.00 98.56 119 ALA A C 1
ATOM 957 O O . ALA A 1 119 ? -5.618 3.668 3.925 1.00 98.56 119 ALA A O 1
ATOM 958 N N . CYS A 1 120 ? -7.165 2.076 4.093 1.00 98.62 120 CYS A N 1
ATOM 959 C CA . CYS A 1 120 ? -8.251 3.043 4.004 1.00 98.62 120 CYS A CA 1
ATOM 960 C C . CYS A 1 120 ? -8.357 3.940 5.252 1.00 98.62 120 CYS A C 1
ATOM 962 O O . CYS A 1 120 ? -9.054 4.956 5.214 1.00 98.62 120 CYS A O 1
ATOM 964 N N . VAL A 1 121 ? -7.696 3.578 6.362 1.00 98.62 121 VAL A N 1
ATOM 965 C CA . VAL A 1 121 ? -7.683 4.360 7.608 1.00 98.62 121 VAL A CA 1
ATOM 966 C C . VAL A 1 121 ? -7.048 5.733 7.389 1.00 98.62 121 VAL A C 1
ATOM 968 O O . VAL A 1 121 ? -7.599 6.734 7.851 1.00 98.62 121 VAL A O 1
ATOM 971 N N . ASP A 1 122 ? -5.938 5.795 6.661 1.00 97.69 122 ASP A N 1
ATOM 972 C CA . ASP A 1 122 ? -5.140 7.001 6.425 1.00 97.69 122 ASP A CA 1
ATOM 973 C C . ASP A 1 122 ? -5.021 7.382 4.937 1.00 97.69 122 ASP A C 1
ATOM 975 O O . ASP A 1 122 ? -4.658 8.517 4.653 1.00 97.69 122 ASP A O 1
ATOM 979 N N . HIS A 1 123 ? -5.403 6.510 3.995 1.00 98.25 123 HIS A N 1
ATOM 980 C CA . HIS A 1 123 ? -5.363 6.782 2.545 1.00 98.25 123 HIS A CA 1
ATOM 981 C C . HIS A 1 123 ? -6.725 6.684 1.835 1.00 98.25 123 HIS A C 1
ATOM 983 O O . HIS A 1 123 ? -6.805 6.919 0.629 1.00 98.25 123 HIS A O 1
ATOM 989 N N . GLY A 1 124 ? -7.812 6.371 2.546 1.00 98.31 124 GLY A N 1
ATOM 990 C CA . GLY A 1 124 ? -9.171 6.426 1.997 1.00 98.31 124 GLY A CA 1
ATOM 991 C C . GLY A 1 124 ? -9.347 5.563 0.744 1.00 98.31 124 GLY A C 1
ATOM 992 O O . GLY A 1 124 ? -9.186 4.346 0.804 1.00 98.31 124 GLY A O 1
ATOM 993 N N . TYR A 1 125 ? -9.699 6.193 -0.381 1.00 97.19 125 TYR A N 1
ATOM 994 C CA . TYR A 1 125 ? -9.785 5.555 -1.705 1.00 97.19 125 TYR A CA 1
ATOM 995 C C . TYR A 1 125 ? -8.661 5.999 -2.655 1.00 97.19 125 TYR A C 1
ATOM 997 O O . TYR A 1 125 ? -8.807 5.954 -3.883 1.00 97.19 125 TYR A O 1
ATOM 1005 N N . GLY A 1 126 ? -7.558 6.487 -2.092 1.00 96.62 126 GLY A N 1
ATOM 1006 C CA . GLY A 1 126 ? -6.403 6.976 -2.822 1.00 96.62 126 GLY A CA 1
ATOM 1007 C C . GLY A 1 126 ? -5.554 5.872 -3.452 1.00 96.62 126 GLY A C 1
ATOM 1008 O O . GLY A 1 126 ? -5.783 4.672 -3.300 1.00 96.62 126 GLY A O 1
ATOM 1009 N N . GLU A 1 127 ? -4.515 6.299 -4.166 1.00 97.06 127 GLU A N 1
ATOM 1010 C CA . GLU A 1 127 ? -3.590 5.358 -4.811 1.00 97.06 127 GLU A CA 1
ATOM 1011 C C . GLU A 1 127 ? -2.704 4.639 -3.794 1.00 97.06 127 GLU A C 1
ATOM 1013 O O . GLU A 1 127 ? -2.266 3.535 -4.092 1.00 97.06 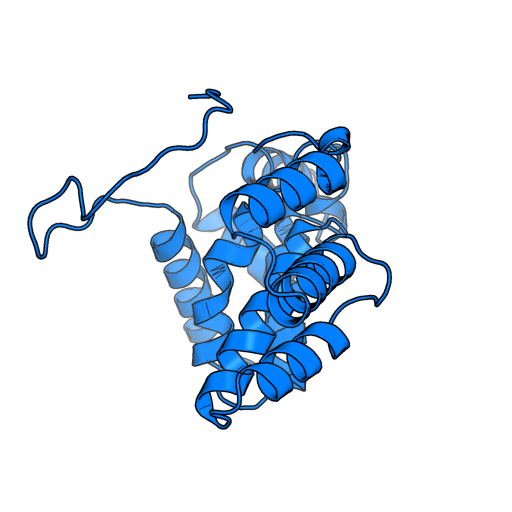127 GLU A O 1
ATOM 1018 N N . GLY A 1 128 ? -2.502 5.197 -2.591 1.00 97.38 128 GLY A N 1
ATOM 1019 C CA . GLY A 1 128 ? -1.803 4.493 -1.513 1.00 97.38 128 GLY A CA 1
ATOM 1020 C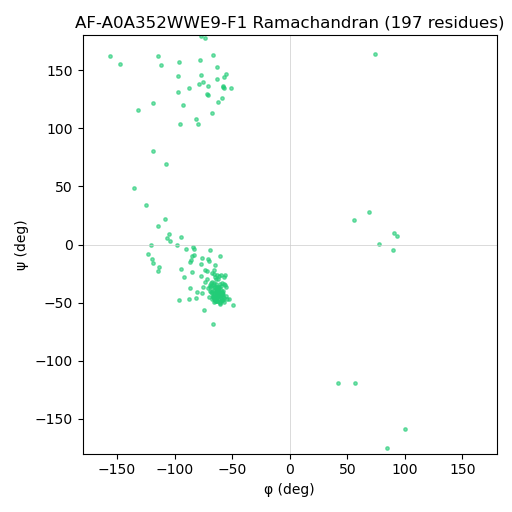 C . GLY A 1 128 ? -2.548 3.221 -1.104 1.00 97.38 128 GLY A C 1
ATOM 1021 O O . GLY A 1 128 ? -1.942 2.160 -0.988 1.00 97.38 128 GLY A O 1
ATOM 1022 N N . THR A 1 129 ? -3.884 3.277 -1.032 1.00 98.62 129 THR A N 1
ATOM 1023 C CA . THR A 1 129 ? -4.736 2.102 -0.784 1.00 98.62 129 THR A CA 1
ATOM 1024 C C . THR A 1 129 ? -4.604 1.049 -1.875 1.00 98.62 129 THR A C 1
ATOM 1026 O O . THR A 1 129 ? -4.458 -0.138 -1.583 1.00 98.62 129 THR A O 1
ATOM 1029 N N . TYR A 1 130 ? -4.612 1.454 -3.145 1.00 98.62 130 TYR A N 1
ATOM 1030 C CA . TYR A 1 130 ? -4.405 0.501 -4.235 1.00 98.62 130 TYR A CA 1
ATOM 1031 C C . TYR A 1 130 ? -2.974 -0.047 -4.262 1.00 98.62 130 TYR A C 1
ATOM 1033 O O . TYR A 1 130 ? -2.791 -1.228 -4.552 1.00 98.62 130 TYR A O 1
ATOM 1041 N N . ALA A 1 131 ? -1.972 0.765 -3.923 1.00 98.38 131 ALA A N 1
ATOM 1042 C CA . ALA A 1 131 ? -0.584 0.333 -3.827 1.00 98.38 131 ALA A CA 1
ATOM 1043 C C . ALA A 1 131 ? -0.4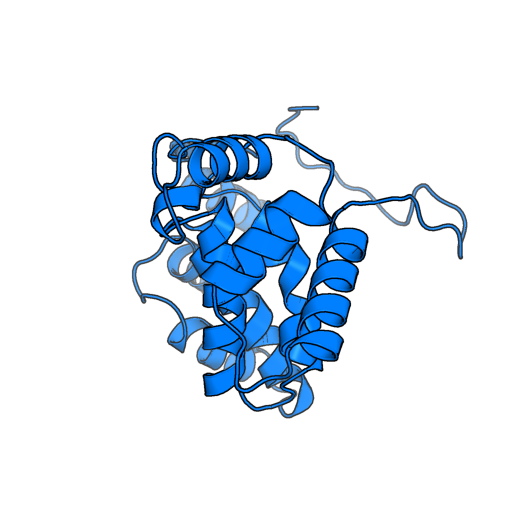05 -0.724 -2.731 1.00 98.38 131 ALA A C 1
ATOM 1045 O O . ALA A 1 131 ? 0.261 -1.729 -2.974 1.00 98.38 131 ALA A O 1
ATOM 1046 N N . GLU A 1 132 ? -1.044 -0.561 -1.570 1.00 98.69 132 GLU A N 1
ATOM 1047 C CA . GLU A 1 132 ? -0.970 -1.547 -0.487 1.00 98.69 132 GLU A CA 1
ATOM 1048 C C . GLU A 1 132 ? -1.635 -2.865 -0.894 1.00 98.69 132 GLU A C 1
ATOM 1050 O O . GLU A 1 132 ? -1.025 -3.928 -0.782 1.00 98.69 132 GLU A O 1
ATOM 1055 N N . ILE A 1 133 ? -2.844 -2.805 -1.469 1.00 98.69 133 ILE A N 1
ATOM 1056 C CA . ILE A 1 133 ? -3.543 -3.999 -1.968 1.00 98.69 133 ILE A CA 1
ATOM 1057 C C . ILE A 1 133 ? -2.690 -4.734 -3.004 1.00 98.69 133 ILE A C 1
ATOM 1059 O O . ILE A 1 133 ? -2.580 -5.961 -2.947 1.00 98.69 133 ILE A O 1
ATOM 1063 N N . PHE A 1 134 ? -2.097 -4.007 -3.954 1.00 98.69 134 PHE A N 1
ATOM 1064 C CA . PHE A 1 134 ? -1.223 -4.584 -4.971 1.00 98.69 134 PHE A CA 1
ATOM 1065 C C . PHE A 1 134 ? -0.005 -5.266 -4.343 1.00 98.69 134 PHE A C 1
ATOM 1067 O O . PHE A 1 134 ? 0.255 -6.435 -4.629 1.00 98.69 134 PHE A O 1
ATOM 1074 N N . THR A 1 135 ? 0.709 -4.558 -3.469 1.00 98.62 135 THR A N 1
ATOM 1075 C CA . THR A 1 135 ? 1.979 -5.015 -2.891 1.00 98.62 135 THR A CA 1
ATOM 1076 C C . THR A 1 135 ? 1.764 -6.217 -1.973 1.00 98.62 135 THR A C 1
ATOM 1078 O O . THR A 1 135 ? 2.381 -7.261 -2.186 1.00 98.62 135 THR A O 1
ATOM 1081 N N . ALA A 1 136 ? 0.773 -6.157 -1.079 1.00 98.62 136 ALA A N 1
ATOM 1082 C CA . ALA A 1 136 ? 0.438 -7.275 -0.198 1.00 98.62 136 ALA A CA 1
ATOM 1083 C C . ALA A 1 136 ? -0.023 -8.514 -0.989 1.00 98.62 136 ALA A C 1
ATOM 1085 O O . ALA A 1 136 ? 0.311 -9.650 -0.650 1.00 98.62 136 ALA A O 1
ATOM 1086 N N . SER A 1 137 ? -0.759 -8.316 -2.091 1.00 98.50 137 SER A N 1
ATOM 1087 C CA . SER A 1 137 ? -1.173 -9.410 -2.984 1.00 98.50 137 SER A CA 1
ATOM 1088 C C . SER A 1 137 ? 0.005 -10.044 -3.722 1.00 98.50 137 SER A C 1
ATOM 1090 O O . SER A 1 137 ? 0.053 -11.269 -3.865 1.00 98.50 137 SER A O 1
ATOM 1092 N N . LEU A 1 138 ? 0.955 -9.223 -4.175 1.00 98.31 138 LEU A N 1
ATOM 1093 C CA . LEU A 1 138 ? 2.178 -9.656 -4.846 1.00 98.31 138 LEU A CA 1
ATOM 1094 C C . LEU A 1 138 ? 3.046 -10.509 -3.911 1.00 98.31 138 LEU A C 1
ATOM 1096 O O . LEU A 1 138 ? 3.441 -11.620 -4.271 1.00 98.31 138 LEU A O 1
ATOM 1100 N N . GLU A 1 139 ? 3.279 -10.030 -2.691 1.00 98.38 139 GLU A N 1
ATOM 1101 C CA . GLU A 1 139 ? 4.035 -10.733 -1.649 1.00 98.38 139 GLU A CA 1
ATOM 1102 C C . GLU A 1 139 ? 3.346 -12.034 -1.225 1.00 98.38 139 GLU A C 1
ATOM 1104 O O . GLU A 1 139 ? 3.973 -13.093 -1.177 1.00 98.38 139 GLU A O 1
ATOM 1109 N N . CYS A 1 140 ? 2.031 -11.986 -0.994 1.00 98.31 140 CYS A N 1
ATOM 1110 C CA . CYS A 1 140 ? 1.219 -13.148 -0.637 1.00 98.31 140 CYS A CA 1
ATOM 1111 C C . CYS A 1 140 ? 1.307 -14.255 -1.701 1.00 98.31 140 CYS A C 1
ATOM 1113 O O . CYS A 1 140 ? 1.502 -15.431 -1.371 1.00 98.31 140 CYS A O 1
ATOM 1115 N N . ALA A 1 141 ? 1.212 -13.893 -2.986 1.00 97.81 141 ALA A N 1
ATOM 1116 C CA . ALA A 1 141 ? 1.348 -14.835 -4.094 1.00 97.81 141 ALA A CA 1
ATOM 1117 C C . ALA A 1 141 ? 2.771 -15.417 -4.190 1.00 97.81 141 ALA A C 1
ATOM 1119 O O . ALA A 1 141 ? 2.936 -16.602 -4.498 1.00 97.81 141 ALA A O 1
ATOM 1120 N N . ALA A 1 142 ? 3.798 -14.627 -3.867 1.00 97.88 142 ALA A N 1
ATOM 1121 C CA . ALA A 1 142 ? 5.195 -15.055 -3.904 1.00 97.88 142 ALA A CA 1
ATOM 1122 C C . ALA A 1 142 ? 5.532 -16.163 -2.888 1.00 97.88 142 ALA A C 1
ATOM 1124 O O . ALA A 1 142 ? 6.519 -16.875 -3.077 1.00 97.88 142 ALA A O 1
ATOM 1125 N N . PHE A 1 143 ? 4.708 -16.400 -1.859 1.00 97.56 143 PHE A N 1
ATOM 1126 C CA . PHE A 1 143 ? 4.884 -17.563 -0.979 1.00 97.56 143 PHE A CA 1
ATOM 1127 C C . PHE A 1 143 ? 4.732 -18.890 -1.733 1.00 97.56 143 PHE A C 1
ATOM 1129 O O . PHE A 1 143 ? 5.497 -19.827 -1.489 1.00 97.56 143 PHE A O 1
ATOM 1136 N N . THR A 1 144 ? 3.797 -18.962 -2.685 1.00 96.25 144 THR A N 1
ATOM 1137 C CA . THR A 1 144 ? 3.401 -20.217 -3.353 1.00 96.25 144 THR A CA 1
ATOM 1138 C C . THR A 1 144 ? 3.764 -20.275 -4.836 1.00 96.25 144 THR A C 1
ATOM 1140 O O . THR A 1 144 ? 3.878 -21.369 -5.386 1.00 96.25 144 THR A O 1
ATOM 1143 N N . ASN A 1 145 ? 4.012 -19.130 -5.475 1.00 96.50 145 ASN A N 1
ATOM 1144 C CA . ASN A 1 145 ? 4.455 -19.036 -6.864 1.00 96.50 145 ASN A CA 1
ATOM 1145 C C . ASN A 1 145 ? 5.908 -18.517 -6.941 1.00 96.50 145 ASN A C 1
ATOM 1147 O O . ASN A 1 145 ? 6.407 -17.849 -6.035 1.00 96.50 145 ASN A O 1
ATOM 1151 N N . ARG A 1 146 ? 6.620 -18.863 -8.015 1.00 97.00 146 ARG A N 1
ATOM 1152 C CA . ARG A 1 146 ? 7.979 -18.388 -8.336 1.00 97.00 146 ARG A CA 1
ATOM 1153 C C . ARG A 1 146 ? 8.066 -17.709 -9.708 1.00 97.00 146 ARG A C 1
ATOM 1155 O O . ARG A 1 146 ? 9.104 -17.137 -10.029 1.00 97.00 146 ARG A O 1
ATOM 1162 N N . ASN A 1 147 ? 7.006 -17.754 -10.516 1.00 97.81 147 ASN A N 1
ATOM 1163 C CA . ASN A 1 147 ? 6.938 -17.052 -11.791 1.00 97.81 147 ASN A CA 1
ATOM 1164 C C . ASN A 1 147 ? 6.562 -15.581 -11.558 1.00 97.81 147 ASN A C 1
ATOM 1166 O O . ASN A 1 147 ? 5.417 -15.263 -11.248 1.00 97.81 147 ASN A O 1
ATOM 1170 N N . ILE A 1 148 ? 7.534 -14.683 -11.738 1.00 96.94 148 ILE A N 1
ATOM 1171 C CA . ILE A 1 148 ? 7.376 -13.241 -11.494 1.00 96.94 148 ILE A CA 1
ATOM 1172 C C . ILE A 1 148 ? 6.253 -12.636 -12.349 1.00 96.94 148 ILE A C 1
ATOM 1174 O O . ILE A 1 148 ? 5.471 -11.845 -11.829 1.00 96.94 148 ILE A O 1
ATOM 1178 N N . LYS A 1 149 ? 6.132 -13.017 -13.631 1.00 96.56 149 LYS A N 1
ATOM 1179 C CA . LYS A 1 149 ? 5.081 -12.473 -14.512 1.00 96.56 149 LYS A CA 1
ATOM 1180 C C . LYS A 1 149 ? 3.692 -12.879 -14.020 1.00 96.56 149 LYS A C 1
ATOM 1182 O O . LYS A 1 149 ? 2.822 -12.029 -13.887 1.00 96.56 149 LYS A O 1
ATOM 1187 N N . GLU A 1 150 ? 3.518 -14.149 -13.652 1.00 97.12 150 GLU A N 1
ATOM 1188 C CA . GLU A 1 150 ? 2.250 -14.625 -13.087 1.00 97.12 150 GLU A CA 1
ATOM 1189 C C . GLU A 1 150 ? 1.917 -13.935 -11.760 1.00 97.12 150 GLU A C 1
ATOM 1191 O O . GLU A 1 150 ? 0.773 -13.544 -11.552 1.00 97.12 150 GLU A O 1
ATOM 1196 N N . ILE A 1 151 ? 2.900 -13.761 -10.871 1.00 98.12 151 ILE A N 1
ATOM 1197 C CA . ILE A 1 151 ? 2.717 -13.071 -9.585 1.00 98.12 151 ILE A CA 1
ATOM 1198 C C . ILE A 1 151 ? 2.223 -11.634 -9.805 1.00 98.12 151 ILE A C 1
ATOM 1200 O O . ILE A 1 151 ? 1.246 -11.221 -9.177 1.00 98.12 151 ILE A O 1
ATOM 1204 N N . ILE A 1 152 ? 2.857 -10.893 -10.719 1.00 98.31 152 ILE A N 1
ATOM 1205 C CA . ILE A 1 152 ? 2.450 -9.522 -11.049 1.00 98.31 152 ILE A CA 1
ATOM 1206 C C . ILE A 1 152 ? 1.037 -9.506 -11.647 1.00 98.31 152 ILE A C 1
ATOM 1208 O O . ILE A 1 152 ? 0.204 -8.705 -11.222 1.00 98.31 152 ILE A O 1
ATOM 1212 N N . ASP A 1 153 ? 0.729 -10.421 -12.570 1.00 96.94 153 ASP A N 1
ATOM 1213 C CA . ASP A 1 153 ? -0.602 -10.532 -13.177 1.00 96.94 153 ASP A CA 1
ATOM 1214 C C . ASP A 1 153 ? -1.693 -10.853 -12.144 1.00 96.94 153 ASP A C 1
ATOM 1216 O O . ASP A 1 153 ? -2.821 -10.369 -12.257 1.00 96.94 153 ASP A O 1
ATOM 1220 N N . TYR A 1 154 ? -1.387 -11.670 -11.131 1.00 95.56 154 TYR A N 1
ATOM 1221 C CA . TYR A 1 154 ? -2.309 -11.941 -10.028 1.00 95.56 154 TYR A CA 1
ATOM 1222 C C . TYR A 1 154 ? -2.547 -10.704 -9.164 1.00 95.56 154 TYR A C 1
ATOM 1224 O O . TYR A 1 154 ? -3.703 -10.407 -8.865 1.00 95.56 154 TYR A O 1
ATOM 1232 N N . ALA A 1 155 ? -1.492 -9.972 -8.800 1.00 97.88 155 ALA A N 1
ATOM 1233 C CA . ALA A 1 155 ? -1.598 -8.754 -7.999 1.00 97.88 155 ALA A CA 1
ATOM 1234 C C . ALA A 1 155 ? -2.368 -7.640 -8.733 1.00 97.88 155 ALA A C 1
ATOM 1236 O O . ALA A 1 155 ? -3.231 -6.992 -8.141 1.00 97.88 155 ALA A O 1
ATOM 1237 N N . LEU A 1 156 ? -2.146 -7.472 -10.043 1.00 98.31 156 LEU A N 1
ATOM 1238 C CA . LEU A 1 156 ? -2.880 -6.511 -10.877 1.00 98.31 156 LEU A CA 1
ATOM 1239 C C . LEU A 1 156 ? -4.395 -6.762 -10.889 1.00 98.31 156 LEU A C 1
ATOM 1241 O O . LEU A 1 156 ? -5.167 -5.810 -10.946 1.00 98.31 156 LEU A O 1
ATOM 1245 N N . LYS A 1 157 ? -4.840 -8.021 -10.794 1.00 97.12 157 LYS A N 1
ATOM 1246 C CA . LYS A 1 157 ? -6.274 -8.372 -10.734 1.00 97.12 157 LYS A CA 1
ATOM 1247 C C . LYS A 1 157 ? -6.940 -7.980 -9.411 1.00 97.12 157 LYS A C 1
ATOM 1249 O O . LYS A 1 157 ? -8.165 -8.021 -9.317 1.00 97.12 157 LYS A O 1
ATOM 1254 N N . GLN A 1 158 ? -6.161 -7.627 -8.386 1.00 97.62 158 GLN A N 1
ATOM 1255 C CA . GLN A 1 158 ? -6.686 -7.264 -7.068 1.00 97.62 158 GLN A CA 1
ATOM 1256 C C . GLN A 1 158 ? -7.053 -5.783 -6.946 1.00 97.62 158 GLN A C 1
ATOM 1258 O O . GLN A 1 158 ? -7.815 -5.427 -6.044 1.00 97.62 158 GLN A O 1
ATOM 1263 N N . ILE A 1 159 ? -6.599 -4.945 -7.874 1.00 98.19 159 ILE A N 1
ATOM 1264 C CA . ILE A 1 159 ? -6.841 -3.498 -7.911 1.00 98.19 159 ILE A CA 1
ATOM 1265 C C . ILE A 1 159 ? -7.686 -3.109 -9.137 1.00 98.19 159 ILE A C 1
ATOM 1267 O O . ILE A 1 159 ? -7.801 -3.907 -10.070 1.00 98.19 159 ILE A O 1
ATOM 1271 N N . PRO A 1 160 ? -8.307 -1.913 -9.163 1.00 98.19 160 PRO A N 1
ATOM 1272 C CA . PRO A 1 160 ? -8.984 -1.423 -10.361 1.00 98.19 160 PRO A CA 1
ATOM 1273 C C . PRO A 1 160 ? -8.025 -1.368 -11.555 1.00 98.19 160 PRO A C 1
ATOM 1275 O O . PRO A 1 160 ? -6.900 -0.887 -11.438 1.00 98.19 160 PRO A O 1
ATOM 1278 N N . GLU A 1 161 ? -8.465 -1.850 -12.718 1.00 97.62 161 GLU A N 1
ATOM 1279 C CA . GLU A 1 161 ? -7.593 -1.987 -13.891 1.00 97.62 161 GLU A CA 1
ATOM 1280 C C . GLU A 1 161 ? -7.046 -0.641 -14.405 1.00 97.62 161 GLU A C 1
ATOM 1282 O O . GLU A 1 161 ? -5.980 -0.582 -15.029 1.00 97.62 161 GLU A O 1
ATOM 1287 N N . ASP A 1 162 ? -7.785 0.436 -14.148 1.00 96.50 162 ASP A N 1
ATOM 1288 C CA . ASP A 1 162 ? -7.524 1.792 -14.604 1.00 96.50 162 ASP A CA 1
ATOM 1289 C C . ASP A 1 162 ? -6.951 2.719 -13.519 1.00 96.50 162 ASP A C 1
ATOM 1291 O O . ASP A 1 162 ? -6.700 3.895 -13.821 1.00 96.50 162 ASP A O 1
ATOM 1295 N N . CYS A 1 163 ? -6.676 2.222 -12.304 1.00 97.31 163 CYS A N 1
ATOM 1296 C CA . CYS A 1 163 ? -5.974 3.016 -11.292 1.00 97.31 163 CYS A CA 1
ATOM 1297 C C . CYS A 1 163 ? -4.525 3.310 -11.716 1.00 97.31 163 CYS A C 1
ATOM 1299 O O . CYS A 1 163 ? -3.968 2.699 -12.641 1.00 97.31 163 CYS A O 1
ATOM 1301 N N . ARG A 1 164 ? -3.893 4.294 -11.073 1.00 96.00 164 ARG A N 1
ATOM 1302 C CA . ARG A 1 164 ? -2.551 4.746 -11.468 1.00 96.00 164 ARG A CA 1
ATOM 1303 C C . ARG A 1 164 ? -1.491 3.699 -11.171 1.00 96.00 164 ARG A C 1
ATOM 1305 O O . ARG A 1 164 ? -0.604 3.534 -12.007 1.00 96.00 164 ARG A O 1
ATOM 1312 N N . VAL A 1 165 ? -1.617 2.958 -10.068 1.00 97.38 165 VAL A N 1
ATOM 1313 C CA . VAL A 1 165 ? -0.725 1.829 -9.745 1.00 97.38 165 VAL A CA 1
ATOM 1314 C C . VAL A 1 165 ? -0.738 0.784 -10.864 1.00 97.38 165 VAL A C 1
ATOM 1316 O O . VAL A 1 165 ? 0.321 0.422 -11.377 1.00 97.38 165 VAL A O 1
ATOM 1319 N N . ALA A 1 166 ? -1.919 0.360 -11.329 1.00 98.38 166 ALA A N 1
ATOM 1320 C CA . ALA A 1 166 ? -2.033 -0.610 -12.420 1.00 98.38 166 ALA A CA 1
ATOM 1321 C C . ALA A 1 166 ? -1.379 -0.100 -13.716 1.00 98.38 166 ALA A C 1
ATOM 1323 O O . ALA A 1 166 ? -0.646 -0.833 -14.383 1.00 98.38 166 ALA A O 1
ATOM 1324 N N . LYS A 1 167 ? -1.601 1.175 -14.059 1.00 98.00 167 LYS A N 1
ATOM 1325 C CA . LYS A 1 167 ? -0.977 1.827 -15.224 1.00 98.00 167 LYS A CA 1
ATOM 1326 C C . LYS A 1 167 ? 0.548 1.910 -15.096 1.00 98.00 167 LYS A C 1
ATOM 1328 O O . LYS A 1 167 ? 1.240 1.624 -16.070 1.00 98.00 167 LYS A O 1
ATOM 1333 N N . ALA A 1 168 ? 1.061 2.246 -13.913 1.00 97.44 168 ALA A N 1
ATOM 1334 C CA . ALA A 1 168 ? 2.493 2.339 -13.634 1.00 97.44 168 ALA A CA 1
ATOM 1335 C C . ALA A 1 168 ? 3.180 0.975 -13.782 1.00 97.44 168 ALA A C 1
ATOM 1337 O O . ALA A 1 168 ? 4.167 0.841 -14.503 1.00 97.44 168 ALA A O 1
ATOM 1338 N N . VAL A 1 169 ? 2.611 -0.069 -13.176 1.00 98.19 169 VAL A N 1
ATOM 1339 C CA . VAL A 1 169 ? 3.131 -1.439 -13.278 1.00 98.19 169 VAL A CA 1
ATOM 1340 C C . VAL A 1 169 ? 3.122 -1.921 -14.732 1.00 98.19 169 VAL A C 1
ATOM 1342 O O . VAL A 1 169 ? 4.142 -2.405 -15.223 1.00 98.19 169 VAL A O 1
ATOM 1345 N N . LYS A 1 170 ? 2.016 -1.724 -15.464 1.00 98.19 170 LYS A N 1
ATOM 1346 C CA . LYS A 1 170 ? 1.919 -2.080 -16.891 1.00 98.19 170 LYS A CA 1
ATOM 1347 C C . LYS A 1 170 ? 2.952 -1.332 -17.747 1.00 98.19 170 LYS A C 1
ATOM 1349 O O . LYS A 1 170 ? 3.546 -1.940 -18.635 1.00 98.19 170 LYS A O 1
ATOM 1354 N N . LEU A 1 171 ? 3.213 -0.053 -17.459 1.00 98.12 171 LEU A N 1
ATOM 1355 C CA . LEU A 1 171 ? 4.248 0.739 -18.133 1.00 98.12 171 LEU A CA 1
ATOM 1356 C C . LEU A 1 171 ? 5.648 0.149 -17.921 1.00 98.12 171 LEU A C 1
ATOM 1358 O O . LEU A 1 171 ? 6.433 0.082 -18.871 1.00 98.12 171 LEU A O 1
ATOM 1362 N N . VAL A 1 172 ? 5.966 -0.304 -16.704 1.00 98.00 172 VAL A N 1
ATOM 1363 C CA . VAL A 1 172 ? 7.259 -0.942 -16.405 1.00 98.00 172 VAL A CA 1
ATOM 1364 C C . VAL A 1 172 ? 7.399 -2.273 -17.136 1.00 98.00 172 VAL A C 1
ATOM 1366 O O . VAL A 1 172 ? 8.449 -2.517 -17.727 1.00 98.00 172 VAL A O 1
ATOM 1369 N N . ILE A 1 173 ? 6.353 -3.107 -17.135 1.00 97.94 173 ILE A N 1
ATOM 1370 C CA . ILE A 1 173 ? 6.358 -4.404 -17.832 1.00 97.94 173 ILE A CA 1
ATOM 1371 C C . ILE A 1 173 ? 6.582 -4.207 -19.333 1.00 97.94 173 ILE A C 1
ATOM 1373 O O . ILE A 1 173 ? 7.479 -4.826 -19.899 1.00 97.94 173 ILE A O 1
ATOM 1377 N N . ASP A 1 174 ? 5.824 -3.308 -19.966 1.00 98.12 174 ASP A N 1
ATOM 1378 C CA . ASP A 1 174 ? 5.982 -2.999 -21.391 1.00 98.12 174 ASP A CA 1
ATOM 1379 C C . ASP A 1 174 ? 7.386 -2.461 -21.707 1.00 98.12 174 ASP A C 1
ATOM 1381 O O . ASP A 1 174 ? 8.024 -2.883 -22.672 1.00 98.12 174 ASP A O 1
ATOM 1385 N N . SER A 1 175 ? 7.912 -1.566 -20.866 1.00 98.19 175 SER A N 1
ATOM 1386 C CA . SER A 1 175 ? 9.264 -1.029 -21.049 1.00 98.19 175 SER A CA 1
ATOM 1387 C C . SER A 1 175 ? 10.332 -2.120 -20.931 1.00 98.19 175 SER A C 1
ATOM 1389 O O . SER A 1 175 ? 11.274 -2.142 -21.725 1.00 98.19 175 SER A O 1
ATOM 1391 N N . TYR A 1 176 ? 10.172 -3.048 -19.983 1.00 97.75 176 TYR A N 1
ATOM 1392 C CA . TYR A 1 176 ? 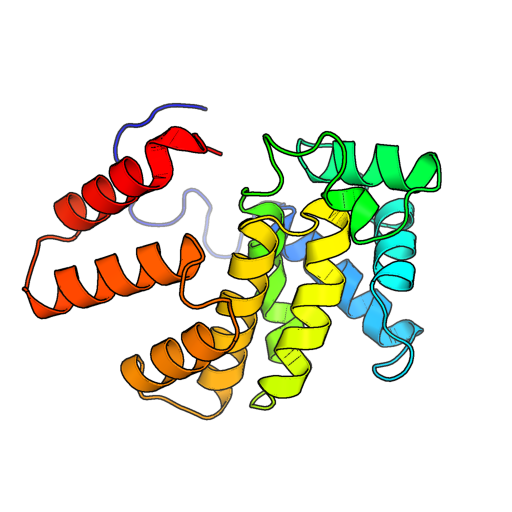11.053 -4.204 -19.824 1.00 97.75 176 TYR A CA 1
ATOM 1393 C C . TYR A 1 176 ? 10.998 -5.130 -21.044 1.00 97.75 176 TYR A C 1
ATOM 1395 O O . TYR A 1 176 ? 12.043 -5.463 -21.602 1.00 97.75 176 TYR A O 1
ATOM 1403 N N . ASP A 1 177 ? 9.798 -5.492 -21.506 1.00 97.50 177 ASP A N 1
ATOM 1404 C CA . ASP A 1 177 ? 9.610 -6.383 -22.657 1.00 97.50 177 ASP A CA 1
ATOM 1405 C C . ASP A 1 177 ? 10.140 -5.754 -23.966 1.00 97.50 177 ASP A C 1
ATOM 1407 O O . ASP A 1 177 ? 10.617 -6.468 -24.851 1.00 97.50 177 ASP A O 1
ATOM 1411 N N . ARG A 1 178 ? 10.141 -4.416 -24.074 1.00 98.06 178 ARG A N 1
ATOM 1412 C CA . ARG A 1 178 ? 10.765 -3.663 -25.180 1.00 98.06 178 ARG A CA 1
ATOM 1413 C C . ARG A 1 178 ? 12.273 -3.427 -25.022 1.00 98.06 178 ARG A C 1
ATOM 1415 O O . ARG A 1 178 ? 12.886 -2.860 -25.926 1.00 98.06 178 ARG A O 1
ATOM 1422 N N . GLY A 1 179 ? 12.882 -3.832 -23.906 1.00 98.06 179 GLY A N 1
ATOM 1423 C CA . GLY A 1 179 ? 14.311 -3.639 -23.641 1.00 98.06 179 GLY A CA 1
ATOM 1424 C C . GLY A 1 179 ? 14.719 -2.178 -23.411 1.00 98.06 179 GLY A C 1
ATOM 1425 O O . GLY A 1 179 ? 15.847 -1.796 -23.722 1.00 98.06 179 GLY A O 1
ATOM 1426 N N . VAL A 1 180 ? 13.808 -1.344 -22.903 1.00 98.31 180 VAL A N 1
ATOM 1427 C CA . VAL A 1 180 ? 14.080 0.063 -22.574 1.00 98.31 180 VAL A CA 1
ATOM 1428 C C . VAL A 1 180 ? 14.982 0.143 -21.338 1.00 98.31 180 VAL A C 1
ATOM 1430 O O . VAL A 1 180 ? 14.766 -0.562 -20.352 1.00 98.31 180 VAL A O 1
ATOM 1433 N N . ASP A 1 181 ? 15.989 1.023 -21.371 1.00 97.81 181 ASP A N 1
ATOM 1434 C CA . ASP A 1 181 ? 16.884 1.252 -20.231 1.00 97.81 181 ASP A CA 1
ATOM 1435 C C . ASP A 1 181 ? 16.102 1.683 -18.977 1.00 97.81 181 ASP A C 1
ATOM 1437 O O . ASP A 1 181 ? 15.215 2.538 -19.036 1.00 97.81 181 ASP A O 1
ATOM 1441 N N . TRP A 1 182 ? 16.453 1.121 -17.818 1.00 94.75 182 TRP A N 1
ATOM 1442 C CA . TRP A 1 182 ? 15.697 1.322 -16.578 1.00 94.75 182 TRP A CA 1
ATOM 1443 C C . TRP A 1 182 ? 15.653 2.787 -16.124 1.00 94.75 182 TRP A C 1
ATOM 1445 O O . TRP A 1 182 ? 14.682 3.195 -15.485 1.00 94.75 182 TRP A O 1
ATOM 1455 N N . LYS A 1 183 ? 16.655 3.608 -16.473 1.00 94.94 183 LYS A N 1
ATOM 1456 C CA . LYS A 1 183 ? 16.661 5.040 -16.142 1.00 94.94 183 LYS A CA 1
ATOM 1457 C C . LYS A 1 183 ? 15.624 5.792 -16.962 1.00 94.94 183 LYS A C 1
ATOM 1459 O O . LYS A 1 183 ? 14.965 6.690 -16.440 1.00 94.94 183 LYS A O 1
ATOM 1464 N N . ILE A 1 184 ? 15.462 5.403 -18.228 1.00 96.50 184 ILE A N 1
ATOM 1465 C CA . ILE A 1 184 ? 14.416 5.930 -19.107 1.00 96.50 184 ILE A CA 1
ATOM 1466 C C . ILE A 1 184 ? 13.049 5.501 -18.570 1.00 96.50 184 ILE A C 1
ATOM 1468 O O . ILE A 1 184 ? 12.199 6.359 -18.353 1.00 96.50 184 ILE A O 1
ATOM 1472 N N . THR A 1 185 ? 12.864 4.214 -18.260 1.00 96.81 185 THR A N 1
ATOM 1473 C CA . THR A 1 185 ? 11.618 3.687 -17.673 1.00 96.81 185 THR A CA 1
ATOM 1474 C C . THR A 1 185 ? 11.233 4.414 -16.383 1.00 96.81 185 THR A C 1
ATOM 1476 O O . THR A 1 185 ? 10.086 4.820 -16.216 1.00 96.81 185 THR A O 1
ATOM 1479 N N . ARG A 1 186 ? 12.197 4.661 -15.488 1.00 93.50 186 ARG A N 1
ATOM 1480 C CA . ARG A 1 186 ? 11.977 5.438 -14.259 1.00 93.50 186 ARG A CA 1
ATOM 1481 C C . ARG A 1 186 ? 11.503 6.859 -14.558 1.00 93.50 186 ARG A C 1
ATOM 1483 O O . ARG A 1 186 ? 10.619 7.355 -13.868 1.00 93.50 186 ARG A O 1
ATOM 1490 N N . ASN A 1 187 ? 12.076 7.530 -15.555 1.00 93.69 187 ASN A N 1
ATOM 1491 C CA . ASN A 1 187 ? 11.648 8.882 -15.921 1.00 93.69 187 ASN A CA 1
ATOM 1492 C C . ASN A 1 187 ? 10.250 8.899 -16.555 1.00 93.69 187 ASN A C 1
ATOM 1494 O O . ASN A 1 187 ? 9.489 9.819 -16.276 1.00 93.69 187 ASN A O 1
ATOM 1498 N N . LEU A 1 188 ? 9.886 7.866 -17.323 1.00 95.38 188 LEU A N 1
ATOM 1499 C CA . LEU A 1 188 ? 8.522 7.696 -17.833 1.00 95.38 188 LEU A CA 1
ATOM 1500 C C . LEU A 1 188 ? 7.506 7.523 -16.693 1.00 95.38 188 LEU A C 1
ATOM 1502 O O . LEU A 1 188 ? 6.447 8.140 -16.733 1.00 95.38 188 LEU A O 1
ATOM 1506 N N . LEU A 1 189 ? 7.836 6.739 -15.659 1.00 93.88 189 LEU A N 1
ATOM 1507 C CA . LEU A 1 189 ? 7.000 6.611 -14.456 1.00 93.88 189 LEU A CA 1
ATOM 1508 C C . LEU A 1 189 ? 6.802 7.952 -13.747 1.00 93.88 189 LEU A C 1
ATOM 1510 O O . LEU A 1 189 ? 5.684 8.326 -13.413 1.00 93.88 189 LEU A O 1
ATOM 1514 N N . VAL A 1 190 ? 7.897 8.684 -13.546 1.00 91.81 190 VAL A N 1
ATOM 1515 C CA . VAL A 1 190 ? 7.884 10.014 -12.928 1.00 91.81 190 VAL A CA 1
ATOM 1516 C C . VAL A 1 190 ? 7.007 10.995 -13.703 1.00 91.81 190 VAL A C 1
ATOM 1518 O O . VAL A 1 190 ? 6.298 11.798 -13.104 1.00 91.81 190 VAL A O 1
ATOM 1521 N N . GLU A 1 191 ? 7.069 10.961 -15.032 1.00 93.06 191 GLU A N 1
ATOM 1522 C CA . GLU A 1 191 ? 6.237 11.804 -15.888 1.00 93.06 191 GLU A CA 1
ATOM 1523 C C . GLU A 1 191 ? 4.759 11.389 -15.815 1.00 93.06 191 GLU A C 1
ATOM 1525 O O . GLU A 1 191 ? 3.883 12.244 -15.705 1.00 93.06 191 GLU A O 1
ATOM 1530 N N . GLN A 1 192 ? 4.482 10.082 -15.791 1.00 93.06 192 GLN A N 1
ATOM 1531 C CA . GLN A 1 192 ? 3.136 9.517 -15.679 1.00 93.06 192 GLN A CA 1
ATOM 1532 C C . GLN A 1 192 ? 2.431 9.887 -14.359 1.00 93.06 192 GLN A C 1
ATOM 1534 O O . GLN A 1 192 ? 1.203 9.983 -14.341 1.00 93.06 192 GLN A O 1
ATOM 1539 N N . SER A 1 193 ? 3.174 10.097 -13.268 1.00 90.56 193 SER A N 1
ATOM 1540 C CA . SER A 1 193 ? 2.635 10.496 -11.958 1.00 90.56 193 SER A CA 1
ATOM 1541 C C . SER A 1 193 ? 2.868 11.970 -11.602 1.00 90.56 193 SER A C 1
ATOM 1543 O O . SER A 1 193 ? 2.604 12.380 -10.472 1.00 90.56 193 SER A O 1
ATOM 1545 N N . ALA A 1 194 ? 3.342 12.794 -12.541 1.00 91.00 194 ALA A N 1
ATOM 1546 C CA . ALA A 1 194 ? 3.780 14.160 -12.249 1.00 91.00 194 ALA A CA 1
ATOM 1547 C C . ALA A 1 194 ? 2.684 15.064 -11.653 1.00 91.00 194 ALA A C 1
ATOM 1549 O O . ALA A 1 194 ? 2.995 16.018 -10.939 1.00 91.00 194 ALA A O 1
ATOM 1550 N N . ASP A 1 195 ? 1.414 14.780 -11.944 1.00 91.00 195 ASP A N 1
ATOM 1551 C CA . ASP A 1 195 ? 0.263 15.566 -11.504 1.00 91.00 195 ASP A CA 1
ATOM 1552 C C . ASP A 1 195 ? -0.124 15.332 -10.039 1.00 91.00 195 ASP A C 1
ATOM 1554 O O . ASP A 1 195 ? -0.655 16.244 -9.408 1.00 91.00 195 ASP A O 1
ATOM 1558 N N . ILE A 1 196 ? 0.178 14.152 -9.484 1.00 87.31 196 ILE A N 1
ATOM 1559 C CA . ILE A 1 196 ? -0.038 13.876 -8.057 1.00 87.31 196 ILE A CA 1
ATOM 1560 C C . ILE A 1 196 ? 1.140 14.341 -7.197 1.00 87.31 196 ILE A C 1
ATOM 1562 O O . ILE A 1 196 ? 0.975 14.507 -6.000 1.00 87.31 196 ILE A O 1
ATOM 1566 N N . GLY A 1 197 ? 2.290 14.662 -7.795 1.00 81.56 197 GLY A N 1
ATOM 1567 C CA . GLY A 1 197 ? 3.434 15.253 -7.104 1.00 81.56 197 GLY A CA 1
ATOM 1568 C C . GLY A 1 197 ? 4.533 14.249 -6.755 1.00 81.56 197 GLY A C 1
ATOM 1569 O O . GLY A 1 197 ? 4.690 13.222 -7.406 1.00 81.56 197 GLY A O 1
ATOM 1570 N N . TRP A 1 198 ? 5.359 14.613 -5.773 1.00 74.19 198 TRP A N 1
ATOM 1571 C CA . TRP A 1 198 ? 6.480 13.813 -5.279 1.00 74.19 198 TRP A CA 1
ATOM 1572 C C . TRP A 1 198 ? 6.403 13.766 -3.762 1.00 74.19 198 TRP A C 1
ATOM 1574 O O . TRP A 1 198 ? 6.537 14.812 -3.119 1.00 74.19 198 TRP A O 1
ATOM 1584 N N . PHE A 1 199 ? 6.187 12.576 -3.226 1.00 62.59 199 PHE A N 1
ATOM 1585 C CA . PHE A 1 199 ? 6.140 12.288 -1.803 1.00 62.59 199 PHE A CA 1
ATOM 1586 C C . PHE A 1 199 ? 6.417 10.807 -1.582 1.00 62.59 199 PHE A C 1
ATOM 1588 O O . PHE A 1 199 ? 6.103 10.011 -2.498 1.00 62.59 199 PHE A O 1
#

Secondary structure (DSSP, 8-state):
----S-----S-SSPTT-PPP-HHHHHHHHHHHHHHHH-TTT--HHHHHHHHHHH-----HHHHHHHHHHHTT--TTHHHHTT-TTTTTSSTTGGGHHHHHHHSTT-HHHHHHHHHHHHHHHHTTSHHHHHHHHHHHHHHHHTT---HHHHHHHHHTTS-TTSHHHHHHHHHHHHHHTT--HHHHHHHHHHHTTTT---

Radius of gyration: 17.3 Å; Cα contacts (8 Å, |Δi|>4): 283; chains: 1; bounding box: 43×38×46 Å

pLDDT: mean 94.56, std 7.23, range [39.59, 98.69]

Sequence (199 aa):
EGQRDMQNISGFVTEKGMSLPNDDLDLQLVWLHAMEQEGPYKMSSNILGEYWISYIPPHWNEYGIGKANLKIGLLPPLSGEIDNDKWKHSNGAWIRSEIWACLTPGFVDIVKKYAYMDACVDHGYGEGTYAEIFTASLECAAFTNRNIKEIIDYALKQIPEDCRVAKAVKLVIDSYDRGVDWKITRNLLVEQSADIGWF

Foldseek 3Di:
DPDPDDDDDDDDPDDPPDDDDDVLVVLLVLVVVLCVVQNLPRDALQSLLVSLLVPPDDLPQLSVQLVVCVVVPNGFLRSQVPPRLLPLQDQPLQSNQQSLLVVQALNLVSSLRNSLSNSSSRNNPYNNSLNSSLNNQLSSNVNPDDPNVVSNVRSCVSHPCPHLVNVLSVLLVVCVVVVHDVVVNVVVNCVSCPVSHDD